Protein AF-A0A1Y2B9N7-F1 (afdb_monomer_lite)

Sequence (259 aa):
MDNGFTTGSACSTSQGSCDAGTDVYVCMTQLAQQCGSSFEPWMGLDVCGGHASPYHNHQDPLCLYDHAASGHSPLVGFALDGYGIYGVKEATYSFPTDLDWCGGHTGVVPAFTLNGVTYPSTSVYHYHIQTNAPFTLGCYGPASSYAVCAAMYSTCGTGYSTLTGTGGCSYSYDTDCPCFGSALTYTKNQMCGVSTTVPAAITYTPWGSSSGGLSGGAIAGIVIGSIIGFVALIGVGLFIRNRMGKTRTVPLKSEGEGK

Radius of gyration: 26.24 Å; chains: 1; bounding box: 48×100×49 Å

pLDDT: mean 75.67, std 20.77, range [24.5, 98.19]

Foldseek 3Di:
DACWDQQCRQFVDSWQTDHAQDQQQLSLQLRCVTHPVRGDPLVGADPQQWHDVVIDHQAQRPVQFDPQDFFWFDFSQADPVGATEGEQDHGGPDGDPDQAQFQKDFDWDPWDDDPNDIDHTDGDIHHYQHRWFSRTTQDPDDHRDLCSSQVVFPQAPPAWDWGQGPPRDIQIDSGRRRTPPDPSTDPVDDPDDDDPDDDPDPPPPPPDPPVPPPPPVVVVVVVVVVVVVVVVVVVVVVVVVVVPVVDDPDPDDDDDDDD

Structure (mmCIF, N/CA/C/O backbone):
data_AF-A0A1Y2B9N7-F1
#
_entry.id   AF-A0A1Y2B9N7-F1
#
loop_
_atom_site.group_PDB
_atom_site.id
_atom_site.type_symbol
_atom_site.label_atom_id
_atom_site.label_alt_id
_atom_site.label_comp_id
_atom_site.label_asym_id
_atom_site.label_entity_id
_atom_site.label_seq_id
_atom_site.pdbx_PDB_ins_code
_atom_site.Cartn_x
_atom_site.Cartn_y
_atom_site.Cartn_z
_atom_site.occupancy
_atom_site.B_iso_or_equiv
_atom_site.auth_seq_id
_atom_site.auth_comp_id
_atom_site.auth_asym_id
_atom_site.auth_atom_id
_atom_site.pdbx_PDB_model_num
ATOM 1 N N . MET A 1 1 ? -6.971 -6.322 4.836 1.00 57.12 1 MET A N 1
ATOM 2 C CA . MET A 1 1 ? -7.714 -5.379 5.695 1.00 57.12 1 MET A CA 1
ATOM 3 C C . MET A 1 1 ? -7.754 -5.931 7.107 1.00 57.12 1 MET A C 1
ATOM 5 O O . MET A 1 1 ? -7.508 -7.121 7.268 1.00 57.12 1 MET A O 1
ATOM 9 N N . ASP A 1 2 ? -7.977 -5.077 8.103 1.00 62.16 2 ASP A N 1
ATOM 10 C CA . ASP A 1 2 ? -7.964 -5.486 9.509 1.00 62.16 2 ASP A CA 1
ATOM 11 C C . ASP A 1 2 ? -9.250 -6.211 9.923 1.00 62.16 2 ASP A C 1
ATOM 13 O O . ASP A 1 2 ? -10.318 -5.961 9.364 1.00 62.16 2 ASP A O 1
ATOM 17 N N . ASN A 1 3 ? -9.154 -7.059 10.951 1.00 72.94 3 ASN A N 1
ATOM 18 C CA . ASN A 1 3 ? -10.298 -7.786 11.525 1.00 72.94 3 ASN A CA 1
ATOM 19 C C . ASN A 1 3 ? -11.203 -6.907 12.415 1.00 72.94 3 ASN A C 1
ATOM 21 O O . ASN A 1 3 ? -12.164 -7.410 12.997 1.00 72.94 3 ASN A O 1
ATOM 25 N N . GLY A 1 4 ? -10.900 -5.611 12.530 1.00 83.38 4 GLY A N 1
ATOM 26 C CA . GLY A 1 4 ? -11.620 -4.677 13.389 1.00 83.38 4 GLY A CA 1
ATOM 27 C C . GLY A 1 4 ? -11.382 -4.914 14.884 1.00 83.38 4 GLY A C 1
ATOM 28 O O . GLY A 1 4 ? -10.620 -5.787 15.299 1.00 83.38 4 GLY A O 1
ATOM 29 N N . PHE A 1 5 ? -12.051 -4.104 15.702 1.00 86.06 5 PHE A N 1
ATOM 30 C CA . PHE A 1 5 ? -12.006 -4.153 17.161 1.00 86.06 5 PHE A CA 1
ATOM 31 C C . PHE A 1 5 ? -13.431 -4.147 17.707 1.00 86.06 5 PHE A C 1
ATOM 33 O O . PHE A 1 5 ? -14.222 -3.244 17.424 1.00 86.06 5 PHE A O 1
ATOM 40 N N . THR A 1 6 ? -13.766 -5.153 18.509 1.00 87.00 6 THR A N 1
ATOM 41 C CA . THR A 1 6 ? -15.045 -5.211 19.223 1.00 87.00 6 THR A CA 1
ATOM 42 C C . THR A 1 6 ? -14.969 -4.407 20.515 1.00 87.00 6 THR A C 1
ATOM 44 O O . THR A 1 6 ? -13.907 -4.293 21.118 1.00 87.00 6 THR A O 1
ATOM 47 N N . THR A 1 7 ? -16.101 -3.909 21.006 1.00 85.75 7 THR A N 1
ATOM 48 C CA . THR A 1 7 ? -16.160 -3.154 22.265 1.00 85.75 7 THR A CA 1
ATOM 49 C C . THR A 1 7 ? -15.428 -3.856 23.414 1.00 85.75 7 THR A C 1
ATOM 51 O O . THR A 1 7 ? -15.676 -5.028 23.692 1.00 85.75 7 THR A O 1
ATOM 54 N N . GLY A 1 8 ? -14.540 -3.127 24.096 1.00 80.19 8 GLY A N 1
ATOM 55 C CA . GLY A 1 8 ? -13.740 -3.640 25.210 1.00 80.19 8 GLY A CA 1
ATOM 56 C C . GLY A 1 8 ? -12.521 -4.475 24.804 1.00 80.19 8 GLY A C 1
ATOM 57 O O . GLY A 1 8 ? -11.803 -4.940 25.684 1.00 80.19 8 GLY A O 1
ATOM 58 N N . SER A 1 9 ? -12.251 -4.672 23.505 1.00 82.62 9 SER A N 1
ATOM 59 C CA . SER A 1 9 ? -11.021 -5.349 23.065 1.00 82.62 9 SER A CA 1
ATOM 60 C C . SER A 1 9 ? -9.815 -4.415 23.046 1.00 82.62 9 SER A C 1
ATOM 62 O O . SER A 1 9 ? -8.697 -4.873 23.251 1.00 82.62 9 SER A O 1
ATOM 64 N N . ALA A 1 10 ? -10.035 -3.122 22.795 1.00 82.69 10 ALA A N 1
ATOM 65 C CA . ALA A 1 10 ? -8.975 -2.117 22.695 1.00 82.69 10 ALA A CA 1
ATOM 66 C C . ALA A 1 10 ? -8.773 -1.290 23.976 1.00 82.69 10 ALA A C 1
ATOM 68 O O . ALA A 1 10 ? -7.881 -0.442 24.041 1.00 82.69 10 ALA A O 1
ATOM 69 N N . CYS A 1 11 ? -9.671 -1.461 24.951 1.00 82.31 11 CYS A N 1
ATOM 70 C CA . CYS A 1 11 ? -9.854 -0.534 26.059 1.00 82.31 11 CYS A CA 1
ATOM 71 C C . CYS A 1 11 ? -10.262 -1.304 27.311 1.00 82.31 11 CYS A C 1
ATOM 73 O O . CYS A 1 11 ? -11.065 -2.231 27.239 1.00 82.31 11 CYS A O 1
ATOM 75 N N . SER A 1 12 ? -9.747 -0.903 28.474 1.00 75.06 12 SER A N 1
ATOM 76 C CA . SER A 1 12 ? -10.141 -1.497 29.763 1.00 75.06 12 SER A CA 1
ATOM 77 C C . SER A 1 12 ? -11.580 -1.150 30.176 1.00 75.06 12 SER A C 1
ATOM 79 O O . SER A 1 12 ? -12.154 -1.785 31.062 1.00 75.06 12 SER A O 1
ATOM 81 N N . THR A 1 13 ? -12.176 -0.150 29.523 1.00 68.00 13 THR A N 1
ATOM 82 C CA . THR A 1 13 ? -13.591 0.210 29.613 1.00 68.00 13 THR A CA 1
ATOM 83 C C . THR A 1 13 ? -14.393 -0.535 28.537 1.00 68.00 13 THR A C 1
ATOM 85 O O . THR A 1 13 ? -13.852 -0.911 27.503 1.00 68.00 13 THR A O 1
ATOM 88 N N . SER A 1 14 ? -15.703 -0.738 28.728 1.00 77.25 14 SER A N 1
ATOM 89 C CA . SER A 1 14 ? -16.609 -1.297 27.700 1.00 77.25 14 SER A CA 1
ATOM 90 C C . SER A 1 14 ? -16.865 -0.317 26.536 1.00 77.25 14 SER A C 1
ATOM 92 O O . SER A 1 14 ? -18.008 -0.065 26.166 1.00 77.25 14 SER A O 1
ATOM 94 N N . GLN A 1 15 ? -15.808 0.279 25.988 1.00 82.25 15 GLN A N 1
ATOM 95 C CA . GLN A 1 15 ? -15.798 1.242 24.886 1.00 82.25 15 GLN A CA 1
ATOM 96 C C . GLN A 1 15 ? -14.770 0.807 23.832 1.00 82.25 15 GLN A C 1
ATOM 98 O O . GLN A 1 15 ? -14.114 -0.222 23.994 1.00 82.25 15 GLN A O 1
ATOM 103 N N . GLY A 1 16 ? -14.646 1.576 22.748 1.00 84.88 16 GLY A N 1
ATOM 104 C CA . GLY A 1 16 ? -13.661 1.323 21.701 1.00 84.88 16 GLY A CA 1
ATOM 105 C C . GLY A 1 16 ? -14.099 0.214 20.762 1.00 84.88 16 GLY A C 1
ATOM 106 O O . GLY A 1 16 ? -13.912 -0.963 21.057 1.00 84.88 16 GLY A O 1
ATOM 107 N N . SER A 1 17 ? -14.665 0.589 19.623 1.00 87.56 17 SER A N 1
ATOM 108 C CA . SER A 1 17 ? -14.912 -0.347 18.530 1.00 87.56 17 SER A CA 1
ATOM 109 C C . SER A 1 17 ? -14.588 0.273 17.183 1.00 87.56 17 SER A C 1
ATOM 111 O O . SER A 1 17 ? -14.597 1.494 17.017 1.00 87.56 17 SER A O 1
ATOM 113 N N . CYS A 1 18 ? -14.309 -0.587 16.217 1.00 87.19 18 CYS A N 1
ATOM 114 C CA . CYS A 1 18 ? -14.009 -0.224 14.846 1.00 87.19 18 CYS A CA 1
ATOM 115 C C . CYS A 1 18 ? -14.310 -1.431 13.957 1.00 87.19 18 CYS A C 1
ATOM 117 O O . CYS A 1 18 ? -13.932 -2.554 14.293 1.00 87.19 18 CYS A O 1
ATOM 119 N N . ASP A 1 19 ? -15.009 -1.201 12.852 1.00 85.88 19 ASP A N 1
ATOM 120 C CA . ASP A 1 19 ? -15.439 -2.285 11.978 1.00 85.88 19 ASP A CA 1
ATOM 121 C C . ASP A 1 19 ? -14.248 -2.898 11.232 1.00 85.88 19 ASP A C 1
ATOM 123 O O . ASP A 1 19 ? -13.283 -2.210 10.874 1.00 85.88 19 ASP A O 1
ATOM 127 N N . ALA A 1 20 ? -14.326 -4.208 10.996 1.00 84.62 20 ALA A N 1
ATOM 128 C CA . ALA A 1 20 ? -13.410 -4.898 10.098 1.00 84.62 20 ALA A CA 1
ATOM 129 C C . ALA A 1 20 ? -13.488 -4.292 8.690 1.00 84.62 20 ALA A C 1
ATOM 131 O O . ALA A 1 20 ? -14.486 -3.672 8.320 1.00 84.62 20 ALA A O 1
ATOM 132 N N . GLY A 1 21 ? -12.427 -4.451 7.903 1.00 79.62 21 GLY A N 1
ATOM 133 C CA . GLY A 1 21 ? -12.431 -3.921 6.539 1.00 79.62 21 GLY A CA 1
ATOM 134 C C . GLY A 1 21 ? -12.144 -2.415 6.448 1.00 79.62 21 GLY A C 1
ATOM 135 O O . GLY A 1 21 ? -12.301 -1.829 5.381 1.00 79.62 21 GLY A O 1
ATOM 136 N N . THR A 1 22 ? -11.728 -1.772 7.543 1.00 81.06 22 THR A N 1
ATOM 137 C CA . THR A 1 22 ? -11.383 -0.342 7.570 1.00 81.06 22 THR A CA 1
ATOM 138 C C . THR A 1 22 ? -9.869 -0.099 7.575 1.00 81.06 22 THR A C 1
ATOM 140 O O . THR A 1 22 ? -9.062 -1.012 7.768 1.00 81.06 22 THR A O 1
ATOM 143 N N . ASP A 1 23 ? -9.468 1.150 7.318 1.00 79.50 23 ASP A N 1
ATOM 144 C CA . ASP A 1 23 ? -8.082 1.606 7.458 1.00 79.50 23 ASP A CA 1
ATOM 145 C C . ASP A 1 23 ? -7.665 1.620 8.934 1.00 79.50 23 ASP A C 1
ATOM 147 O O . ASP A 1 23 ? -8.265 2.312 9.762 1.00 79.50 23 ASP A O 1
ATOM 151 N N . VAL A 1 24 ? -6.590 0.897 9.242 1.00 82.19 24 VAL A N 1
ATOM 152 C CA . VAL A 1 24 ? -6.054 0.735 10.599 1.00 82.19 24 VAL A CA 1
ATOM 153 C C . VAL A 1 24 ? -5.669 2.060 11.229 1.00 82.19 24 VAL A C 1
ATOM 155 O O . VAL A 1 24 ? -5.903 2.261 12.414 1.00 82.19 24 VAL A O 1
ATOM 158 N N . TYR A 1 25 ? -5.125 3.004 10.464 1.00 80.00 25 TYR A N 1
ATOM 159 C CA . TYR A 1 25 ? -4.761 4.303 11.010 1.00 80.00 25 TYR A CA 1
ATOM 160 C C . TYR A 1 25 ? -5.991 5.055 11.514 1.00 80.00 25 TYR A C 1
ATOM 162 O O . TYR A 1 25 ? -6.009 5.520 12.655 1.00 80.00 25 TYR A O 1
ATOM 170 N N . VAL A 1 26 ? -7.054 5.124 10.710 1.00 79.62 26 VAL A N 1
ATOM 171 C CA . VAL A 1 26 ? -8.288 5.802 11.132 1.00 79.62 26 VAL A CA 1
ATOM 172 C C . VAL A 1 26 ? -8.972 5.035 12.256 1.00 79.62 26 VAL A C 1
ATOM 174 O O . VAL A 1 26 ? -9.390 5.651 13.237 1.00 79.62 26 VAL A O 1
ATOM 177 N N . CYS A 1 27 ? -8.982 3.707 12.182 1.00 85.06 27 CYS A N 1
ATOM 178 C CA . CYS A 1 27 ? -9.436 2.822 13.247 1.00 85.06 27 CYS A CA 1
ATOM 179 C C . CYS A 1 27 ? -8.740 3.130 14.586 1.00 85.06 27 CYS A C 1
ATOM 181 O O . CYS A 1 27 ? -9.401 3.387 15.592 1.00 85.06 27 CYS A O 1
ATOM 183 N N . MET A 1 28 ? -7.406 3.216 14.595 1.00 83.75 28 MET A N 1
ATOM 184 C CA . MET A 1 28 ? -6.628 3.533 15.793 1.00 83.75 28 MET A CA 1
ATOM 185 C C . MET A 1 28 ? -6.906 4.949 16.300 1.00 83.75 28 MET A C 1
ATOM 187 O O . MET A 1 28 ?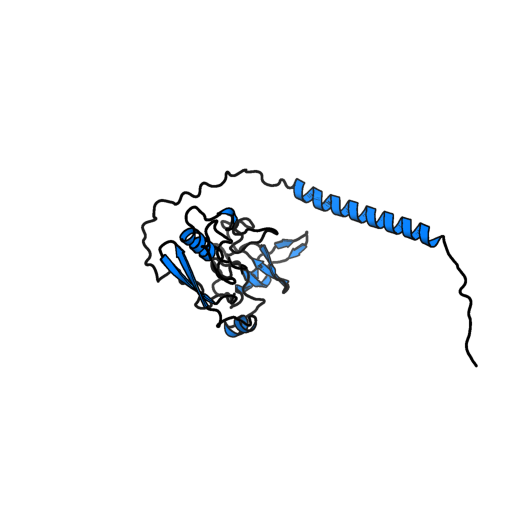 -7.017 5.150 17.508 1.00 83.75 28 MET A O 1
ATOM 191 N N . THR A 1 29 ? -7.078 5.936 15.412 1.00 82.44 29 THR A N 1
ATOM 192 C CA . THR A 1 29 ? -7.442 7.296 15.851 1.00 82.44 29 THR A CA 1
ATOM 193 C C . THR A 1 29 ? -8.823 7.349 16.504 1.00 82.44 29 THR A C 1
ATOM 195 O O . THR A 1 29 ? -8.987 8.044 17.508 1.00 82.44 29 THR A O 1
ATOM 198 N N . GLN A 1 30 ? -9.791 6.577 16.001 1.00 85.44 30 GLN A N 1
ATOM 199 C CA . GLN A 1 30 ? -11.108 6.442 16.620 1.00 85.44 30 GLN A CA 1
ATOM 200 C C . GLN A 1 30 ? -11.006 5.788 18.001 1.00 85.44 30 GLN A C 1
ATOM 202 O O . GLN A 1 30 ? -11.583 6.292 18.964 1.00 85.44 30 GLN A O 1
ATOM 207 N N . LEU A 1 31 ? -10.262 4.686 18.120 1.00 86.44 31 LEU A N 1
ATOM 208 C CA . LEU A 1 31 ? -10.088 3.983 19.393 1.00 86.44 31 LEU A CA 1
ATOM 209 C C . LEU A 1 31 ? -9.389 4.865 20.432 1.00 86.44 31 LEU A C 1
ATOM 211 O O . LEU A 1 31 ? -9.854 4.956 21.568 1.00 86.44 31 LEU A O 1
ATOM 215 N N . ALA A 1 32 ? -8.346 5.596 20.033 1.00 84.88 32 ALA A N 1
ATOM 216 C CA . ALA A 1 32 ? -7.666 6.554 20.899 1.00 84.88 32 ALA A CA 1
ATOM 217 C C . ALA A 1 32 ? -8.621 7.644 21.421 1.00 84.88 32 ALA A C 1
ATOM 219 O O . ALA A 1 32 ? -8.549 8.024 22.590 1.00 84.88 32 ALA A O 1
ATOM 220 N N . GLN A 1 33 ? -9.556 8.121 20.592 1.00 85.69 33 GLN A N 1
ATOM 221 C CA . GLN A 1 33 ? -10.581 9.079 21.022 1.00 85.69 33 GLN A CA 1
ATOM 222 C C . GLN A 1 33 ? -11.615 8.460 21.960 1.00 85.69 33 GLN A C 1
ATOM 224 O O . GLN A 1 33 ? -11.946 9.054 22.984 1.00 85.69 33 GLN A O 1
ATOM 229 N N . GLN A 1 34 ? -12.139 7.285 21.611 1.00 86.94 34 GLN A N 1
ATOM 230 C CA . GLN A 1 34 ? -13.198 6.628 22.378 1.00 86.94 34 GLN A CA 1
ATOM 231 C C . GLN A 1 34 ? -12.715 6.157 23.750 1.00 86.94 34 GLN A C 1
ATOM 233 O O . GLN A 1 34 ? -13.505 6.120 24.690 1.00 86.94 34 GLN A O 1
ATOM 238 N N . CYS A 1 35 ? -11.436 5.808 23.867 1.00 86.12 35 CYS A N 1
ATOM 239 C CA . CYS A 1 35 ? -10.895 5.173 25.064 1.00 86.12 35 CYS A CA 1
ATOM 240 C C . CYS A 1 35 ? -9.989 6.076 25.891 1.00 86.12 35 CYS A C 1
ATOM 242 O O . CYS A 1 35 ? -9.713 5.768 27.056 1.00 86.12 35 CYS A O 1
ATOM 244 N N . GLY A 1 36 ? -9.552 7.204 25.326 1.00 85.50 36 GLY A N 1
ATOM 245 C CA . GLY A 1 36 ? -8.697 8.166 26.007 1.00 85.50 36 GLY A CA 1
ATOM 246 C C . GLY A 1 36 ? -7.455 7.491 26.585 1.00 85.50 36 GLY A C 1
ATOM 247 O O . GLY A 1 36 ? -6.751 6.760 25.896 1.00 85.50 36 GLY A O 1
ATOM 248 N N . SER A 1 37 ? -7.207 7.686 27.881 1.00 85.06 37 SER A N 1
ATOM 249 C CA . SER A 1 37 ? -6.058 7.095 28.582 1.00 85.06 37 SER A CA 1
ATOM 250 C C . SER A 1 37 ? -6.110 5.572 28.734 1.00 85.06 37 SER A C 1
ATOM 252 O O . SER A 1 37 ? -5.141 4.992 29.209 1.00 85.06 37 SER A O 1
ATOM 254 N N . SER A 1 38 ? -7.237 4.937 28.403 1.00 84.81 38 SER A N 1
ATOM 255 C CA . SER A 1 38 ? -7.409 3.480 28.475 1.00 84.81 38 SER A CA 1
ATOM 256 C C . SER A 1 38 ? -7.072 2.781 27.161 1.00 84.81 38 SER A C 1
ATOM 258 O O . SER A 1 38 ? -7.200 1.562 27.088 1.00 84.81 38 SER A O 1
ATOM 260 N N . PHE A 1 39 ? -6.728 3.541 26.117 1.00 84.50 39 PHE A N 1
ATOM 261 C CA . PHE A 1 39 ? -6.283 2.975 24.854 1.00 84.50 39 PHE A CA 1
ATOM 262 C C . PHE A 1 39 ? -4.879 2.396 25.011 1.00 84.50 39 PHE A C 1
ATOM 264 O O . PHE A 1 39 ? -3.974 3.082 25.484 1.00 84.50 39 PHE A O 1
ATOM 271 N N . GLU A 1 40 ? -4.710 1.154 24.579 1.00 78.25 40 GLU A N 1
ATOM 272 C CA . GLU A 1 40 ? -3.453 0.416 24.617 1.00 78.25 40 GLU A CA 1
ATOM 273 C C . GLU A 1 40 ? -2.671 0.620 23.301 1.00 78.25 40 GLU A C 1
ATOM 275 O O . GLU A 1 40 ? -2.981 -0.016 22.292 1.00 78.25 40 GLU A O 1
ATOM 280 N N . PRO A 1 41 ? -1.638 1.487 23.255 1.00 71.75 41 PRO A N 1
ATOM 281 C CA . PRO A 1 41 ? -1.060 1.942 21.985 1.00 71.75 41 PRO A CA 1
ATOM 282 C C . PRO A 1 41 ? -0.309 0.859 21.205 1.00 71.75 41 PRO A C 1
ATOM 284 O O . PRO A 1 41 ? -0.101 0.999 20.004 1.00 71.75 41 PRO A O 1
ATOM 287 N N . TRP A 1 42 ? 0.099 -0.224 21.872 1.00 75.56 42 TRP A N 1
ATOM 288 C CA . TRP A 1 42 ? 0.786 -1.360 21.247 1.00 75.56 42 TRP A CA 1
ATOM 289 C C . TRP A 1 42 ? -0.117 -2.171 20.307 1.00 75.56 42 TRP A C 1
ATOM 291 O O . TRP A 1 42 ? 0.388 -3.003 19.561 1.00 75.56 42 TRP A O 1
ATOM 301 N N . MET A 1 43 ? -1.433 -1.938 20.343 1.00 75.38 43 MET A N 1
ATOM 302 C CA . MET A 1 43 ? -2.401 -2.523 19.410 1.00 75.38 43 MET A CA 1
ATOM 303 C C . MET A 1 43 ? -2.444 -1.794 18.059 1.00 75.38 43 MET A C 1
ATOM 305 O O . MET A 1 43 ? -3.138 -2.244 17.152 1.00 75.38 43 MET A O 1
ATOM 309 N N . GLY A 1 44 ? -1.770 -0.645 17.954 1.00 79.19 44 GLY A N 1
ATOM 310 C CA . GLY A 1 44 ? -1.673 0.131 16.727 1.00 79.19 44 GLY A CA 1
ATOM 311 C C . GLY A 1 44 ? -0.441 -0.204 15.893 1.00 79.19 44 GLY A C 1
ATOM 312 O O . GLY A 1 44 ? 0.374 -1.057 16.239 1.00 79.19 44 GLY A O 1
ATOM 313 N N . LEU A 1 45 ? -0.303 0.524 14.786 1.00 84.31 45 LEU A N 1
ATOM 314 C CA . LEU A 1 45 ? 0.832 0.399 13.877 1.00 84.31 45 LEU A CA 1
ATOM 315 C C . LEU A 1 45 ? 2.115 0.931 14.517 1.00 84.31 45 LEU A C 1
ATOM 317 O O . LEU A 1 45 ? 2.122 1.988 15.154 1.00 84.31 45 LEU A O 1
ATOM 321 N N . ASP A 1 46 ? 3.213 0.216 14.298 1.00 88.88 46 ASP A N 1
ATOM 322 C CA . ASP A 1 46 ? 4.545 0.704 14.615 1.00 88.88 46 ASP A CA 1
ATOM 323 C C . ASP A 1 46 ? 5.051 1.716 13.567 1.00 88.88 46 ASP A C 1
ATOM 325 O O . ASP A 1 46 ? 4.383 2.062 12.589 1.00 88.88 46 ASP A O 1
ATOM 329 N N . VAL A 1 47 ? 6.281 2.194 13.765 1.00 87.62 47 VAL A N 1
ATOM 330 C CA . VAL A 1 47 ? 6.937 3.156 12.861 1.00 87.62 47 VAL A CA 1
ATOM 331 C C . VAL A 1 47 ? 7.220 2.604 11.461 1.00 87.62 47 VAL A C 1
ATOM 333 O O . VAL A 1 47 ? 7.555 3.371 10.563 1.00 87.62 47 VAL A O 1
ATOM 336 N N . CYS A 1 48 ? 7.116 1.291 11.277 1.00 90.38 48 CYS A N 1
ATOM 337 C CA . CYS A 1 48 ? 7.314 0.607 10.011 1.00 90.38 48 CYS A CA 1
ATOM 338 C C . CYS A 1 48 ? 6.001 0.385 9.247 1.00 90.38 48 CYS A C 1
ATOM 340 O O . CYS A 1 48 ? 6.056 -0.129 8.133 1.00 90.38 48 CYS A O 1
ATOM 342 N N . GLY A 1 49 ? 4.853 0.804 9.799 1.00 87.81 49 GLY A N 1
ATOM 343 C CA . GLY A 1 49 ? 3.540 0.678 9.158 1.00 87.81 49 GLY A CA 1
ATOM 344 C C . GLY A 1 49 ? 2.878 -0.689 9.361 1.00 87.81 49 GLY A C 1
ATOM 345 O O . GLY A 1 49 ? 1.918 -1.022 8.653 1.00 87.81 49 GLY A O 1
ATOM 346 N N . GLY A 1 50 ? 3.373 -1.484 10.314 1.00 89.06 50 GLY A N 1
ATOM 347 C CA . GLY A 1 50 ? 2.885 -2.829 10.599 1.00 89.06 50 GLY A CA 1
ATOM 348 C C . GLY A 1 50 ? 2.723 -3.123 12.082 1.00 89.06 50 GLY A C 1
ATOM 349 O O . GLY A 1 50 ? 3.073 -2.319 12.942 1.00 89.06 50 GLY A O 1
ATOM 350 N N . HIS A 1 51 ? 2.131 -4.276 12.385 1.00 87.62 51 HIS A N 1
ATOM 351 C CA . HIS A 1 51 ? 1.940 -4.770 13.751 1.00 87.62 51 HIS A CA 1
ATOM 352 C C . HIS A 1 51 ? 1.608 -6.273 13.775 1.00 87.62 51 HIS A C 1
ATOM 354 O O . HIS A 1 51 ? 1.731 -6.972 12.764 1.00 87.62 51 HIS A O 1
ATOM 360 N N . ALA A 1 52 ? 1.184 -6.746 14.953 1.00 83.38 52 ALA A N 1
ATOM 361 C CA . ALA A 1 52 ? 0.721 -8.100 15.261 1.00 83.38 52 ALA A CA 1
ATOM 362 C C . ALA A 1 52 ? 1.772 -9.228 15.129 1.00 83.38 52 ALA A C 1
ATOM 364 O O . ALA A 1 52 ? 2.948 -9.013 14.838 1.00 83.38 52 ALA A O 1
ATOM 365 N N . SER A 1 53 ? 1.344 -10.459 15.440 1.00 82.31 53 SER A N 1
ATOM 366 C CA . SER A 1 53 ? 2.130 -11.692 15.313 1.00 82.31 53 SER A CA 1
ATOM 367 C C . SER A 1 53 ? 1.286 -12.771 14.610 1.00 82.31 53 SER A C 1
ATOM 369 O O . SER A 1 53 ? 0.245 -13.148 15.152 1.00 82.31 53 SER A O 1
ATOM 371 N N . PRO A 1 54 ? 1.696 -13.280 13.430 1.00 88.56 54 PRO A N 1
ATOM 372 C CA . PRO A 1 54 ? 2.896 -12.888 12.693 1.00 88.56 54 PRO A CA 1
ATOM 373 C C . PRO A 1 54 ? 2.829 -11.428 12.229 1.00 88.56 54 PRO A C 1
ATOM 375 O O . PRO A 1 54 ? 1.756 -10.902 11.933 1.00 88.56 54 PRO A O 1
ATOM 378 N N . TYR A 1 55 ? 3.995 -10.788 12.189 1.00 89.25 55 TYR A N 1
ATOM 379 C CA . TYR A 1 55 ? 4.117 -9.383 11.819 1.00 89.25 55 TYR A CA 1
ATOM 380 C C . TYR A 1 55 ? 3.676 -9.153 10.374 1.00 89.25 55 TYR A C 1
ATOM 382 O O . TYR A 1 55 ? 4.115 -9.871 9.471 1.00 89.25 55 TYR A O 1
ATOM 390 N N . HIS A 1 56 ? 2.831 -8.150 10.158 1.00 90.62 56 HIS A N 1
ATOM 391 C CA . HIS A 1 56 ? 2.388 -7.741 8.831 1.00 90.62 56 HIS A CA 1
ATOM 392 C C . HIS A 1 56 ? 2.123 -6.235 8.764 1.00 90.62 56 HIS A C 1
ATOM 394 O O . HIS A 1 56 ? 1.857 -5.586 9.774 1.00 90.62 56 HIS A O 1
ATOM 400 N N . ASN A 1 57 ? 2.219 -5.681 7.554 1.00 90.00 57 ASN A N 1
ATOM 401 C CA . ASN A 1 57 ? 2.010 -4.259 7.293 1.00 90.00 57 ASN A CA 1
ATOM 402 C C . ASN A 1 57 ? 0.558 -4.001 6.893 1.00 90.00 57 ASN A C 1
ATOM 404 O O . ASN A 1 57 ? -0.024 -4.774 6.131 1.00 90.00 57 ASN A O 1
ATOM 408 N N . HIS A 1 58 ? 0.000 -2.893 7.372 1.00 87.38 58 HIS A N 1
ATOM 409 C CA . HIS A 1 58 ? -1.302 -2.389 6.922 1.00 87.38 58 HIS A CA 1
ATOM 410 C C . HIS A 1 58 ? -1.191 -1.088 6.137 1.00 87.38 58 HIS A C 1
ATOM 412 O O . HIS A 1 58 ? -2.162 -0.674 5.509 1.00 87.38 58 HIS A O 1
ATOM 418 N N . GLN A 1 59 ? -0.025 -0.449 6.188 1.00 87.12 59 GLN A N 1
ATOM 419 C CA . GLN A 1 59 ? 0.299 0.766 5.459 1.00 87.12 59 GLN A CA 1
ATOM 420 C C . GLN A 1 59 ? 1.552 0.557 4.610 1.00 87.12 59 GLN A C 1
ATOM 422 O O . GLN A 1 59 ? 2.058 -0.561 4.487 1.00 87.12 59 GLN A O 1
ATOM 427 N N . ASP A 1 60 ? 2.033 1.648 4.018 1.00 89.25 60 ASP A N 1
ATOM 428 C CA . ASP A 1 60 ? 3.347 1.709 3.392 1.00 89.25 60 ASP A CA 1
ATOM 429 C C . ASP A 1 60 ? 4.406 1.106 4.335 1.00 89.25 60 ASP A C 1
ATOM 431 O O . ASP A 1 60 ? 4.551 1.588 5.466 1.00 89.25 60 ASP A O 1
ATOM 435 N N . PRO A 1 61 ? 5.112 0.035 3.927 1.00 91.31 61 PRO A N 1
ATOM 436 C CA . PRO A 1 61 ? 6.094 -0.622 4.767 1.00 91.31 61 PRO A CA 1
ATOM 437 C C . PRO A 1 61 ? 7.382 0.210 4.820 1.00 91.31 61 PRO A C 1
ATOM 439 O O . PRO A 1 61 ? 8.397 -0.130 4.202 1.00 91.31 61 PRO A O 1
ATOM 442 N N . LEU A 1 62 ? 7.337 1.304 5.584 1.00 90.31 62 LEU A N 1
ATOM 443 C CA . LEU A 1 62 ? 8.349 2.366 5.644 1.00 90.31 62 LEU A CA 1
ATOM 444 C C . LEU A 1 62 ? 9.772 1.844 5.884 1.00 90.31 62 LEU A C 1
ATOM 446 O O . LEU A 1 62 ? 10.746 2.427 5.415 1.00 90.31 62 LEU A O 1
ATOM 450 N N . CYS A 1 63 ? 9.897 0.729 6.605 1.00 92.69 63 CYS A N 1
ATOM 451 C CA . CYS A 1 63 ? 11.179 0.124 6.959 1.00 92.69 63 CYS A CA 1
ATOM 452 C C . CYS A 1 63 ? 11.710 -0.893 5.936 1.00 92.69 63 CYS A C 1
ATOM 454 O O . CYS A 1 63 ? 12.831 -1.374 6.102 1.00 92.69 63 CYS A O 1
ATOM 456 N N . LEU A 1 64 ? 10.937 -1.254 4.906 1.00 92.06 64 LEU A N 1
ATOM 457 C CA . LEU A 1 64 ? 11.359 -2.234 3.898 1.00 92.06 64 LEU A CA 1
ATOM 458 C C . LEU A 1 64 ? 12.127 -1.609 2.730 1.00 92.06 64 LEU A C 1
ATOM 460 O O . LEU A 1 64 ? 12.790 -2.336 1.991 1.00 92.06 64 LEU A O 1
ATOM 464 N N . TYR A 1 65 ? 12.068 -0.287 2.553 1.00 92.94 65 TYR A N 1
ATOM 465 C CA . TYR A 1 65 ? 12.793 0.394 1.484 1.00 92.94 65 TYR A CA 1
ATOM 466 C C . TYR A 1 65 ? 13.066 1.874 1.778 1.00 92.94 65 TYR A C 1
ATOM 468 O O . TYR A 1 65 ? 12.381 2.521 2.568 1.00 92.94 65 TYR A O 1
ATOM 476 N N . ASP A 1 66 ? 14.081 2.432 1.115 1.00 90.75 66 ASP A N 1
ATOM 477 C CA . ASP A 1 66 ? 14.425 3.849 1.234 1.00 90.75 66 ASP A CA 1
ATOM 478 C C . ASP A 1 66 ? 13.463 4.722 0.412 1.00 90.75 66 ASP A C 1
ATOM 480 O O . ASP A 1 66 ? 13.448 4.691 -0.819 1.00 90.75 66 ASP A O 1
ATOM 484 N N . HIS A 1 67 ? 12.678 5.540 1.108 1.00 88.19 67 HIS A N 1
ATOM 485 C CA . HIS A 1 67 ? 11.716 6.460 0.504 1.00 88.19 67 HIS A CA 1
ATOM 486 C C . HIS A 1 67 ? 12.379 7.724 -0.048 1.00 88.19 67 HIS A C 1
ATOM 488 O O . HIS A 1 67 ? 11.785 8.423 -0.872 1.00 88.19 67 HIS A O 1
ATOM 494 N N . ALA A 1 68 ? 13.604 8.034 0.382 1.00 87.44 68 ALA A N 1
ATOM 495 C CA . ALA A 1 68 ? 14.394 9.150 -0.120 1.00 87.44 68 ALA A CA 1
ATOM 496 C C . ALA A 1 68 ? 15.172 8.791 -1.394 1.00 87.44 68 ALA A C 1
ATOM 498 O O . ALA A 1 68 ? 15.624 9.702 -2.092 1.00 87.44 68 ALA A O 1
ATOM 499 N N . ALA A 1 69 ? 15.273 7.500 -1.732 1.00 87.62 69 ALA A N 1
ATOM 500 C CA . ALA A 1 69 ? 15.908 7.050 -2.959 1.00 87.62 69 ALA A CA 1
ATOM 501 C C . ALA A 1 69 ? 15.308 7.757 -4.188 1.00 87.62 69 ALA A C 1
ATOM 503 O O . ALA A 1 69 ? 14.095 8.011 -4.288 1.00 87.62 69 ALA A O 1
ATOM 504 N N . SER A 1 70 ? 16.195 8.114 -5.115 1.00 88.62 70 SER A N 1
ATOM 505 C CA . SER A 1 70 ? 15.826 8.652 -6.417 1.00 88.62 70 SER A CA 1
ATOM 506 C C . SER A 1 70 ? 15.477 7.516 -7.382 1.00 88.62 70 SER A C 1
ATOM 508 O O . SER A 1 70 ? 15.948 6.390 -7.241 1.00 88.62 70 SER A O 1
ATOM 510 N N . GLY A 1 71 ? 14.662 7.827 -8.387 1.00 91.50 71 GLY A N 1
ATOM 511 C CA . GLY A 1 71 ? 14.183 6.859 -9.373 1.00 91.50 71 GLY A CA 1
ATOM 512 C C . GLY A 1 71 ? 12.937 6.081 -8.945 1.00 91.50 71 GLY A C 1
ATOM 513 O O . GLY A 1 71 ? 12.215 6.480 -8.030 1.00 91.50 71 GLY A O 1
ATOM 514 N N . HIS A 1 72 ? 12.693 4.996 -9.678 1.00 95.50 72 HIS A N 1
ATOM 515 C CA . HIS A 1 72 ? 11.634 4.026 -9.413 1.00 95.50 72 HIS A CA 1
ATOM 516 C C . HIS A 1 72 ? 11.906 3.319 -8.081 1.00 95.50 72 HIS A C 1
ATOM 518 O O . HIS A 1 72 ? 13.043 2.930 -7.798 1.00 95.50 72 HIS A O 1
ATOM 524 N N . SER A 1 73 ? 10.873 3.137 -7.261 1.00 95.19 73 SER A N 1
ATOM 525 C CA . SER A 1 73 ? 10.994 2.420 -5.993 1.00 95.19 73 SER A CA 1
ATOM 526 C C . SER A 1 73 ? 11.460 0.976 -6.207 1.00 95.19 73 SER A C 1
ATOM 528 O O . SER A 1 73 ? 11.198 0.401 -7.262 1.00 95.19 73 SER A O 1
ATOM 530 N N . PRO A 1 74 ? 12.148 0.356 -5.234 1.00 94.38 74 PRO A N 1
ATOM 531 C CA . PRO A 1 74 ? 12.593 -1.024 -5.376 1.00 94.38 74 PRO A CA 1
ATOM 532 C C . PRO A 1 74 ? 11.418 -2.004 -5.308 1.00 94.38 74 PRO A C 1
ATOM 534 O O . PRO A 1 74 ? 10.330 -1.669 -4.834 1.00 94.38 74 PRO A O 1
ATOM 537 N N . LEU A 1 75 ? 11.677 -3.235 -5.748 1.00 95.31 75 LEU A N 1
ATOM 538 C CA . LEU A 1 75 ? 10.795 -4.375 -5.525 1.00 95.31 75 LEU A CA 1
ATOM 539 C C . LEU A 1 75 ? 10.722 -4.674 -4.018 1.00 95.31 75 LEU A C 1
ATOM 541 O O . LEU A 1 75 ? 11.746 -4.939 -3.389 1.00 95.31 75 LEU A O 1
ATOM 545 N N . VAL A 1 76 ? 9.515 -4.647 -3.459 1.00 94.62 76 VAL A N 1
ATOM 546 C CA . VAL A 1 76 ? 9.217 -4.933 -2.046 1.00 94.62 76 VAL A CA 1
ATOM 547 C C . VAL A 1 76 ? 8.803 -6.395 -1.862 1.00 94.62 76 VAL A C 1
ATOM 549 O O . VAL A 1 76 ? 9.158 -7.024 -0.867 1.00 94.62 76 VAL A O 1
ATOM 552 N N . GLY A 1 77 ? 8.078 -6.960 -2.828 1.00 94.19 77 GLY A N 1
ATOM 553 C CA . GLY A 1 77 ? 7.601 -8.339 -2.772 1.00 94.19 77 GLY A CA 1
ATOM 554 C C . GLY A 1 77 ? 6.884 -8.771 -4.045 1.00 94.19 77 GLY A C 1
ATOM 555 O O . GLY A 1 77 ? 6.938 -8.082 -5.059 1.00 94.19 77 GLY A O 1
ATOM 556 N N . PHE A 1 78 ? 6.203 -9.913 -3.984 1.00 95.81 78 PHE A N 1
ATOM 557 C CA . PHE A 1 78 ? 5.378 -10.433 -5.076 1.00 95.81 78 PHE A CA 1
ATOM 558 C C . PHE A 1 78 ? 3.960 -10.694 -4.581 1.00 95.81 78 PHE A C 1
ATOM 560 O O . PHE A 1 78 ? 3.766 -11.223 -3.483 1.00 95.81 78 PHE A O 1
ATOM 567 N N . ALA A 1 79 ? 2.980 -10.350 -5.407 1.00 96.94 79 ALA A N 1
ATOM 568 C CA . ALA A 1 79 ? 1.604 -10.782 -5.234 1.00 96.94 79 ALA A CA 1
ATOM 569 C C . ALA A 1 79 ? 1.458 -12.274 -5.606 1.00 96.94 79 ALA A C 1
ATOM 571 O O . ALA A 1 79 ? 2.321 -12.858 -6.266 1.00 96.94 79 ALA A O 1
ATOM 572 N N . LEU A 1 80 ? 0.370 -12.921 -5.167 1.00 96.50 80 LEU A N 1
ATOM 573 C CA . LEU A 1 80 ? 0.156 -14.359 -5.417 1.00 96.50 80 LEU A CA 1
ATOM 574 C C . LEU A 1 80 ? -0.153 -14.688 -6.884 1.00 96.50 80 LEU A C 1
ATOM 576 O O . LEU A 1 80 ? -0.041 -15.844 -7.283 1.00 96.50 80 LEU A O 1
ATOM 580 N N . ASP A 1 81 ? -0.513 -13.689 -7.685 1.00 96.94 81 ASP A N 1
ATOM 581 C CA . ASP A 1 81 ? -0.621 -13.793 -9.143 1.00 96.94 81 ASP A CA 1
ATOM 582 C C . ASP A 1 81 ? 0.747 -13.771 -9.856 1.00 96.94 81 ASP A C 1
ATOM 584 O O . ASP A 1 81 ? 0.824 -14.000 -11.062 1.00 96.94 81 ASP A O 1
ATOM 588 N N . GLY A 1 82 ? 1.835 -13.549 -9.110 1.00 96.06 82 GLY A N 1
ATOM 589 C CA . GLY A 1 82 ? 3.210 -13.565 -9.597 1.00 96.06 82 GLY A CA 1
ATOM 590 C C . GLY A 1 82 ? 3.754 -12.203 -10.029 1.00 96.06 82 GLY A C 1
ATOM 591 O O . GLY A 1 82 ? 4.934 -12.126 -10.377 1.00 96.06 82 GLY A O 1
ATOM 592 N N . TYR A 1 83 ? 2.957 -11.132 -9.990 1.00 97.56 83 TYR A N 1
ATOM 593 C CA . TYR A 1 83 ? 3.443 -9.793 -10.326 1.00 97.56 83 TYR A CA 1
ATOM 594 C C . TYR A 1 83 ? 4.184 -9.139 -9.155 1.00 97.56 83 TYR A C 1
ATOM 596 O O . TYR A 1 83 ? 3.900 -9.381 -7.979 1.00 97.56 83 TYR A O 1
ATOM 604 N N . GLY A 1 84 ? 5.176 -8.310 -9.485 1.00 97.00 84 GLY A N 1
ATOM 605 C CA . GLY A 1 84 ? 5.967 -7.583 -8.495 1.00 97.00 84 GLY A CA 1
ATOM 606 C C . GLY A 1 84 ? 5.164 -6.471 -7.823 1.00 97.00 84 GLY A C 1
ATOM 607 O O . GLY A 1 84 ? 4.336 -5.824 -8.461 1.00 97.00 84 GLY A O 1
ATOM 608 N N . ILE A 1 85 ? 5.443 -6.237 -6.543 1.00 97.62 85 ILE A N 1
ATOM 609 C CA . ILE A 1 85 ? 4.965 -5.096 -5.762 1.00 97.62 85 ILE A CA 1
ATOM 610 C C . ILE A 1 85 ? 6.172 -4.202 -5.503 1.00 97.62 85 ILE A C 1
ATOM 612 O O . ILE A 1 85 ? 7.117 -4.615 -4.828 1.00 97.62 85 ILE A O 1
ATOM 616 N N . TYR A 1 86 ? 6.153 -2.996 -6.049 1.00 96.75 86 TYR A N 1
ATOM 617 C CA . TYR A 1 86 ? 7.200 -1.992 -5.904 1.00 96.75 86 TYR A CA 1
ATOM 618 C C . TYR A 1 86 ? 6.771 -0.930 -4.895 1.00 96.75 86 TYR A C 1
ATOM 620 O O . TYR A 1 86 ? 5.587 -0.783 -4.623 1.00 96.75 86 TYR A O 1
ATOM 628 N N . GLY A 1 87 ? 7.715 -0.192 -4.311 1.00 95.94 87 GLY A N 1
ATOM 629 C CA . GLY A 1 87 ? 7.374 0.928 -3.421 1.00 95.94 87 GLY A CA 1
ATOM 630 C C . GLY A 1 87 ? 6.624 2.069 -4.135 1.00 95.94 87 GLY A C 1
ATOM 631 O O . GLY A 1 87 ? 6.290 1.986 -5.315 1.00 95.94 87 GLY A O 1
ATOM 632 N N . VAL A 1 88 ? 6.385 3.170 -3.427 1.00 94.56 88 VAL A N 1
ATOM 633 C CA . VAL A 1 88 ? 5.442 4.220 -3.862 1.00 94.56 88 VAL A CA 1
ATOM 634 C C . VAL A 1 88 ? 5.788 5.017 -5.133 1.00 94.56 88 VAL A C 1
ATOM 636 O O . VAL A 1 88 ? 4.925 5.726 -5.651 1.00 94.56 88 VAL A O 1
ATOM 639 N N . LYS A 1 89 ? 7.025 4.972 -5.641 1.00 94.75 89 LYS A N 1
ATOM 640 C CA . LYS A 1 89 ? 7.471 5.803 -6.776 1.00 94.75 89 LYS A CA 1
ATOM 641 C C . LYS A 1 89 ? 7.619 4.998 -8.063 1.00 94.75 89 LYS A C 1
ATOM 643 O O . LYS A 1 89 ? 8.281 3.964 -8.067 1.00 94.75 89 LYS A O 1
ATOM 648 N N . GLU A 1 90 ? 7.115 5.561 -9.157 1.00 93.38 90 GLU A N 1
ATOM 649 C CA . GLU A 1 90 ? 7.303 5.073 -10.536 1.00 93.38 90 GLU A CA 1
ATOM 650 C C . GLU A 1 90 ? 8.590 5.630 -11.159 1.00 93.38 90 GLU A C 1
ATOM 652 O O . GLU A 1 90 ? 9.306 4.975 -11.908 1.00 93.38 90 GLU A O 1
ATOM 657 N N . ALA A 1 91 ? 8.938 6.869 -10.825 1.00 87.19 91 ALA A N 1
ATOM 658 C CA . ALA A 1 91 ? 10.172 7.484 -11.288 1.00 87.19 91 ALA A CA 1
ATOM 659 C C . ALA A 1 91 ? 10.684 8.484 -10.254 1.00 87.19 91 ALA A C 1
ATOM 661 O O . ALA A 1 91 ? 10.160 8.602 -9.144 1.00 87.19 91 ALA A O 1
ATOM 662 N N . THR A 1 92 ? 11.747 9.205 -10.612 1.00 83.62 92 THR A N 1
ATOM 663 C CA . THR A 1 92 ? 12.414 10.164 -9.731 1.00 83.62 92 THR A CA 1
ATOM 664 C C . THR A 1 92 ? 11.429 11.161 -9.127 1.00 83.62 92 THR A C 1
ATOM 666 O O . THR A 1 92 ? 11.019 12.122 -9.769 1.00 83.62 92 THR A O 1
ATOM 669 N N . TYR A 1 93 ? 11.096 10.919 -7.856 1.00 79.44 93 TYR A N 1
ATOM 670 C CA . TYR A 1 93 ? 10.158 11.699 -7.046 1.00 79.44 93 TYR A CA 1
ATOM 671 C C . TYR A 1 93 ? 8.719 11.778 -7.584 1.00 79.44 93 TYR A C 1
ATOM 673 O O . TYR A 1 93 ? 7.975 12.662 -7.163 1.00 79.44 93 TYR A O 1
ATOM 681 N N . SER A 1 94 ? 8.298 10.860 -8.457 1.00 90.00 94 SER A N 1
ATOM 682 C CA . SER A 1 94 ? 6.928 10.822 -8.979 1.00 90.00 94 SER A CA 1
ATOM 683 C C . SER A 1 94 ? 6.203 9.541 -8.580 1.00 90.00 94 SER A C 1
ATOM 685 O O . SER A 1 94 ? 6.693 8.435 -8.815 1.00 90.00 94 SER A O 1
ATOM 687 N N . PHE A 1 95 ? 5.008 9.708 -8.019 1.00 92.31 95 PHE A N 1
ATOM 688 C CA . PHE A 1 95 ? 4.039 8.626 -7.863 1.00 92.31 95 PHE A CA 1
ATOM 689 C C . PHE A 1 95 ? 3.473 8.230 -9.239 1.00 92.31 95 PHE A C 1
ATOM 691 O O . PHE A 1 95 ? 3.387 9.098 -10.117 1.00 92.31 95 PHE A O 1
ATOM 698 N N . PRO A 1 96 ? 3.073 6.963 -9.440 1.00 92.94 96 PRO A N 1
ATOM 699 C CA . PRO A 1 96 ? 2.315 6.565 -10.624 1.00 92.94 96 PRO A CA 1
ATOM 700 C C . PRO A 1 96 ? 0.985 7.333 -10.690 1.00 92.94 96 PRO A C 1
ATOM 702 O O . PRO A 1 96 ? 0.388 7.668 -9.664 1.00 92.94 96 PRO A O 1
ATOM 705 N N . THR A 1 97 ? 0.519 7.634 -11.903 1.00 92.50 97 THR A N 1
ATOM 706 C CA . THR A 1 97 ? -0.714 8.428 -12.134 1.00 92.50 97 THR A CA 1
ATOM 707 C C . THR A 1 97 ? -1.786 7.669 -12.911 1.00 92.50 97 THR A C 1
ATOM 709 O O . THR A 1 97 ? -2.881 8.179 -13.129 1.00 92.50 97 THR A O 1
ATOM 712 N N . ASP A 1 98 ? -1.469 6.444 -13.303 1.00 93.69 98 ASP A N 1
ATOM 713 C CA . ASP A 1 98 ? -2.219 5.576 -14.201 1.00 93.69 98 ASP A CA 1
ATOM 714 C C . ASP A 1 98 ? -2.449 4.188 -13.582 1.00 93.69 98 ASP A C 1
ATOM 716 O O . ASP A 1 98 ? -2.651 3.212 -14.302 1.00 93.69 98 ASP A O 1
ATOM 720 N N . LEU A 1 99 ? -2.429 4.103 -12.245 1.00 94.56 99 LEU A N 1
ATOM 721 C CA . LEU A 1 99 ? -2.788 2.881 -11.534 1.00 94.56 99 LEU A CA 1
ATOM 722 C C . LEU A 1 99 ? -4.239 2.493 -11.832 1.00 94.56 99 LEU A C 1
ATOM 724 O O . LEU A 1 99 ? -5.153 3.321 -11.816 1.00 94.56 99 LEU A O 1
ATOM 728 N N . ASP A 1 100 ? -4.432 1.207 -12.072 1.00 95.69 100 ASP A N 1
ATOM 729 C CA . ASP A 1 100 ? -5.721 0.575 -12.252 1.00 95.69 100 ASP A CA 1
ATOM 730 C C . ASP A 1 100 ? -6.433 0.343 -10.910 1.00 95.69 100 ASP A C 1
ATOM 732 O O . ASP A 1 100 ? -5.941 0.693 -9.835 1.00 95.69 100 ASP A O 1
ATOM 736 N N . TRP A 1 101 ? -7.611 -0.278 -10.952 1.00 93.81 101 TRP A N 1
ATOM 737 C CA . TRP A 1 101 ? -8.445 -0.462 -9.762 1.00 93.81 101 TRP A CA 1
ATOM 738 C C . TRP A 1 101 ? -7.900 -1.490 -8.754 1.00 93.81 101 TRP A C 1
ATOM 740 O O . TRP A 1 101 ? -8.446 -1.602 -7.656 1.00 93.81 101 TRP A O 1
ATOM 750 N N . CYS A 1 102 ? -6.816 -2.200 -9.082 1.00 95.25 102 CYS A N 1
ATOM 751 C CA . CYS A 1 102 ? -6.063 -3.050 -8.160 1.00 95.25 102 CYS A CA 1
ATOM 752 C C . CYS A 1 102 ? -4.817 -2.362 -7.579 1.00 95.25 102 CYS A C 1
ATOM 754 O O . CYS A 1 102 ? -4.178 -2.932 -6.690 1.00 95.25 102 CYS A O 1
ATOM 756 N N . GLY A 1 103 ? -4.482 -1.153 -8.046 1.00 94.81 103 GLY A N 1
ATOM 757 C CA . GLY A 1 103 ? -3.283 -0.420 -7.642 1.00 94.81 103 GLY A CA 1
ATOM 758 C C . GLY A 1 103 ? -2.030 -0.805 -8.436 1.00 94.81 103 GLY A C 1
ATOM 759 O O . GLY A 1 103 ? -0.916 -0.634 -7.936 1.00 94.81 103 GLY A O 1
ATOM 760 N N . GLY A 1 104 ? -2.197 -1.355 -9.644 1.00 96.31 104 GLY A N 1
ATOM 761 C CA . GLY A 1 104 ? -1.098 -1.701 -10.544 1.00 96.31 104 GLY A CA 1
ATOM 762 C C . GLY A 1 104 ? -1.237 -1.079 -11.927 1.00 96.31 104 GLY A C 1
ATOM 763 O O . GLY A 1 104 ? -2.249 -0.476 -12.259 1.00 96.31 104 GLY A O 1
ATOM 764 N N . HIS A 1 105 ? -0.201 -1.198 -12.746 1.00 97.38 105 HIS A N 1
ATOM 765 C CA . HIS A 1 105 ? -0.198 -0.732 -14.133 1.00 97.38 105 HIS A CA 1
ATOM 766 C C . HIS A 1 105 ? 0.864 -1.481 -14.949 1.00 97.38 105 HIS A C 1
ATOM 768 O O . HIS A 1 105 ? 1.655 -2.246 -14.402 1.00 97.38 105 HIS A O 1
ATOM 774 N N . THR A 1 106 ? 0.889 -1.282 -16.270 1.00 98.00 106 THR A N 1
ATOM 775 C CA . THR A 1 106 ? 1.982 -1.784 -17.120 1.00 98.00 106 THR A CA 1
ATOM 776 C C . THR A 1 106 ? 2.973 -0.662 -17.385 1.00 98.00 106 THR A C 1
ATOM 778 O O . THR A 1 106 ? 2.688 0.244 -18.163 1.00 98.00 106 THR A O 1
ATOM 781 N N . GLY A 1 107 ? 4.149 -0.762 -16.774 1.00 96.56 107 GLY A N 1
ATOM 782 C CA . GLY A 1 107 ? 5.215 0.237 -16.843 1.00 96.56 107 GLY A CA 1
ATOM 783 C C . GLY A 1 107 ? 6.587 -0.421 -16.941 1.00 96.56 107 GLY A C 1
ATOM 784 O O . GLY A 1 107 ? 6.689 -1.649 -16.988 1.00 96.56 107 GLY A O 1
ATOM 785 N N . VAL A 1 108 ? 7.645 0.386 -17.039 1.00 96.62 108 VAL A N 1
ATOM 786 C CA . VAL A 1 108 ? 9.026 -0.115 -17.087 1.00 96.62 108 VAL A CA 1
ATOM 787 C C . VAL A 1 108 ? 9.565 -0.230 -15.672 1.00 96.62 108 VAL A C 1
ATOM 789 O O . VAL A 1 108 ? 9.827 0.777 -15.027 1.00 96.62 108 VAL A O 1
ATOM 792 N N . VAL A 1 109 ? 9.845 -1.455 -15.236 1.00 96.00 109 VAL A N 1
ATOM 793 C CA . VAL A 1 109 ? 10.493 -1.690 -13.943 1.00 96.00 109 VAL A CA 1
ATOM 794 C C . VAL A 1 109 ? 12.020 -1.685 -14.086 1.00 96.00 109 VAL A C 1
ATOM 796 O O . VAL A 1 109 ? 12.552 -2.089 -15.134 1.00 96.00 109 VAL A O 1
ATOM 799 N N . PRO A 1 110 ? 12.773 -1.244 -13.061 1.00 94.00 110 PRO A N 1
ATOM 800 C CA . PRO A 1 110 ? 14.229 -1.291 -13.083 1.00 94.00 110 PRO A CA 1
ATOM 801 C C . PRO A 1 110 ? 14.743 -2.735 -13.054 1.00 94.00 110 PRO A C 1
ATOM 803 O O . PRO A 1 110 ? 14.080 -3.650 -12.565 1.00 94.00 110 PRO A O 1
ATOM 806 N N . ALA A 1 111 ? 15.966 -2.935 -13.552 1.00 93.50 111 ALA A N 1
ATOM 807 C CA . ALA A 1 111 ? 16.661 -4.205 -13.381 1.00 93.50 111 ALA A CA 1
ATOM 808 C C . ALA A 1 111 ? 16.891 -4.484 -11.888 1.00 93.50 111 ALA A C 1
ATOM 810 O O . ALA A 1 111 ? 17.250 -3.580 -11.132 1.00 93.50 111 ALA A O 1
ATOM 811 N N . PHE A 1 112 ? 16.731 -5.736 -11.469 1.00 90.25 112 PHE A N 1
ATOM 812 C CA . PHE A 1 112 ? 16.956 -6.148 -10.085 1.00 90.25 112 PHE A CA 1
ATOM 813 C C . PHE A 1 112 ? 17.590 -7.537 -10.023 1.00 90.25 112 PHE A C 1
ATOM 815 O O . PHE A 1 112 ? 17.464 -8.339 -10.948 1.00 90.25 112 PHE A O 1
ATOM 822 N N . THR A 1 113 ? 18.273 -7.834 -8.918 1.00 91.62 113 THR A N 1
ATOM 823 C CA . THR A 1 113 ? 18.860 -9.153 -8.666 1.00 91.62 113 THR A CA 1
ATOM 824 C C . THR A 1 113 ? 18.194 -9.785 -7.457 1.00 91.62 113 THR A C 1
ATOM 826 O O . THR A 1 113 ? 18.213 -9.218 -6.368 1.00 91.62 113 THR A O 1
ATOM 829 N N . LEU A 1 114 ? 17.648 -10.984 -7.638 1.00 88.94 114 LEU A N 1
ATOM 830 C CA . LEU A 1 114 ? 17.053 -11.780 -6.572 1.00 88.94 114 LEU A CA 1
ATOM 831 C C . LEU A 1 114 ? 17.724 -13.153 -6.547 1.00 88.94 114 LEU A C 1
ATOM 833 O O . LEU A 1 114 ? 17.765 -13.843 -7.563 1.00 88.94 114 LEU A O 1
ATOM 837 N N . ASN A 1 115 ? 18.270 -13.548 -5.394 1.00 92.62 115 ASN A N 1
ATOM 838 C CA . ASN A 1 115 ? 18.952 -14.836 -5.206 1.00 92.62 115 ASN A CA 1
ATOM 839 C C . ASN A 1 115 ? 20.045 -15.125 -6.258 1.00 92.62 115 ASN A C 1
ATOM 841 O O . ASN A 1 115 ? 20.193 -16.250 -6.728 1.00 92.62 115 ASN A O 1
ATOM 845 N N . GLY A 1 116 ? 20.802 -14.094 -6.650 1.00 94.31 116 GLY A N 1
ATOM 846 C CA . GLY A 1 116 ? 21.875 -14.200 -7.647 1.00 94.31 116 GLY A CA 1
ATOM 847 C C . GLY A 1 116 ? 21.405 -14.242 -9.105 1.00 94.31 116 GLY A C 1
ATOM 848 O O . GLY A 1 116 ? 22.243 -14.272 -10.002 1.00 94.31 116 GLY A O 1
ATOM 849 N N . VAL A 1 117 ? 20.094 -14.204 -9.360 1.00 94.25 117 VAL A N 1
ATOM 850 C CA . VAL A 1 117 ? 19.519 -14.092 -10.706 1.00 94.25 117 VAL A CA 1
ATOM 851 C C . VAL A 1 117 ? 19.202 -12.631 -10.992 1.00 94.25 117 VAL A C 1
ATOM 853 O O . VAL A 1 117 ? 18.459 -12.002 -10.240 1.00 94.25 117 VAL A O 1
ATOM 856 N N . THR A 1 118 ? 19.759 -12.094 -12.076 1.00 94.69 118 THR A N 1
ATOM 857 C CA . THR A 1 118 ? 19.492 -10.723 -12.525 1.00 94.69 118 THR A CA 1
ATOM 858 C C . THR A 1 118 ? 18.382 -10.708 -13.562 1.00 94.69 118 THR A C 1
ATOM 860 O O . THR A 1 118 ? 18.489 -11.342 -14.611 1.00 94.69 118 THR A O 1
ATOM 863 N N . TYR A 1 119 ? 17.347 -9.932 -13.272 1.00 92.94 119 TYR A N 1
ATOM 864 C CA . TYR A 1 119 ? 16.240 -9.640 -14.164 1.00 92.94 119 TYR A CA 1
ATOM 865 C C . TYR A 1 119 ? 16.511 -8.291 -14.836 1.00 92.94 119 TYR A C 1
ATOM 867 O O . TYR A 1 119 ? 16.823 -7.320 -14.137 1.00 92.94 119 TYR A O 1
ATOM 875 N N . PRO A 1 120 ? 16.461 -8.209 -16.177 1.00 96.00 120 PRO A N 1
ATOM 876 C CA . PRO A 1 120 ? 16.682 -6.953 -16.877 1.00 96.00 120 PRO A CA 1
ATOM 877 C C . PRO A 1 120 ? 15.515 -5.993 -16.641 1.00 96.00 120 PRO A C 1
ATOM 879 O O . PRO A 1 120 ? 14.409 -6.408 -16.294 1.00 96.00 120 PRO A O 1
ATOM 882 N N . SER A 1 121 ? 15.756 -4.707 -16.891 1.00 96.12 121 SER A N 1
ATOM 883 C CA . SER A 1 121 ? 14.664 -3.741 -16.977 1.00 96.12 121 SER A CA 1
ATOM 884 C C . SER A 1 121 ? 13.720 -4.147 -18.109 1.00 96.12 121 SER A C 1
ATOM 886 O O . SER A 1 121 ? 14.170 -4.495 -19.204 1.00 96.12 121 SER A O 1
ATOM 888 N N . THR A 1 122 ? 12.421 -4.153 -17.827 1.00 96.62 122 THR A N 1
ATOM 889 C CA . THR A 1 122 ? 11.400 -4.635 -18.758 1.00 96.62 122 THR A CA 1
ATOM 890 C C . THR A 1 122 ? 10.091 -3.899 -18.536 1.00 96.62 122 THR A C 1
ATOM 892 O O . THR A 1 122 ? 9.805 -3.461 -17.423 1.00 96.62 122 THR A O 1
ATOM 895 N N . SER A 1 123 ? 9.282 -3.788 -19.590 1.00 97.38 123 SER A N 1
ATOM 896 C CA . SER A 1 123 ? 7.895 -3.361 -19.440 1.00 97.38 123 SER A CA 1
ATOM 897 C C . SER A 1 123 ? 7.047 -4.556 -19.016 1.00 97.38 123 SER A C 1
ATOM 899 O O . SER A 1 123 ? 7.051 -5.587 -19.692 1.00 97.38 123 SER A O 1
ATOM 901 N N . VAL A 1 124 ? 6.382 -4.448 -17.869 1.00 97.44 124 VAL A N 1
ATOM 902 C CA . VAL A 1 124 ? 5.564 -5.515 -17.289 1.00 97.44 124 VAL A CA 1
ATOM 903 C C . VAL A 1 124 ? 4.476 -4.915 -16.407 1.00 97.44 124 VAL A C 1
ATOM 905 O O . VAL A 1 124 ? 4.633 -3.822 -15.858 1.00 97.44 124 VAL A O 1
ATOM 908 N N . TYR A 1 125 ? 3.365 -5.635 -16.270 1.00 98.19 125 TYR A N 1
ATOM 909 C CA . TYR A 1 125 ? 2.370 -5.297 -15.266 1.00 98.19 125 TYR A CA 1
ATOM 910 C C . TYR A 1 125 ? 2.948 -5.499 -13.857 1.00 98.19 125 TYR A C 1
ATOM 912 O O . TYR A 1 125 ? 3.582 -6.520 -13.584 1.00 98.19 125 TYR A O 1
ATOM 920 N N . HIS A 1 126 ? 2.776 -4.516 -12.983 1.00 98.06 126 HIS A N 1
ATOM 921 C CA . HIS A 1 126 ? 3.248 -4.556 -11.604 1.00 98.06 126 HIS A CA 1
ATOM 922 C C . HIS A 1 126 ? 2.414 -3.627 -10.717 1.00 98.06 126 HIS A C 1
ATOM 924 O O . HIS A 1 126 ? 1.705 -2.747 -11.203 1.00 98.06 126 HIS A O 1
ATOM 930 N N . TYR A 1 127 ? 2.491 -3.851 -9.410 1.00 98.19 127 TYR A N 1
ATOM 931 C CA . TYR A 1 127 ? 1.801 -3.064 -8.396 1.00 98.19 127 TYR A CA 1
ATOM 932 C C . TYR A 1 127 ? 2.740 -2.048 -7.761 1.00 98.19 127 TYR A C 1
ATOM 934 O O . TYR A 1 127 ? 3.941 -2.299 -7.643 1.00 98.19 127 TYR A O 1
ATOM 942 N N . HIS A 1 128 ? 2.172 -0.956 -7.262 1.00 97.12 128 HIS A N 1
ATOM 943 C CA . HIS A 1 128 ? 2.870 -0.022 -6.384 1.00 97.12 128 HIS A CA 1
ATOM 944 C C . HIS A 1 128 ? 2.254 -0.038 -4.999 1.00 97.12 128 HIS A C 1
ATOM 946 O O . HIS A 1 128 ? 1.039 -0.029 -4.891 1.00 97.12 128 HIS A O 1
ATOM 952 N N . ILE A 1 129 ? 3.063 0.049 -3.948 1.00 95.50 129 ILE A N 1
ATOM 953 C CA . ILE A 1 129 ? 2.602 0.543 -2.651 1.00 95.50 129 ILE A CA 1
ATOM 954 C C . ILE A 1 129 ? 1.965 1.926 -2.863 1.00 95.50 129 ILE A C 1
ATOM 956 O O . ILE A 1 129 ? 2.437 2.729 -3.668 1.00 95.50 129 ILE A O 1
ATOM 960 N N . GLN A 1 130 ? 0.883 2.219 -2.152 1.00 89.44 130 GLN A N 1
ATOM 961 C CA . GLN A 1 130 ? 0.145 3.472 -2.241 1.00 89.44 130 GLN A CA 1
ATOM 962 C C . GLN A 1 130 ? 0.184 4.216 -0.905 1.00 89.44 130 GLN A C 1
ATOM 964 O O . GLN A 1 130 ? 0.251 3.627 0.170 1.00 89.44 130 GLN A O 1
ATOM 969 N N . THR A 1 131 ? 0.093 5.542 -0.962 1.00 83.81 131 THR A N 1
ATOM 970 C CA . THR A 1 131 ? 0.054 6.403 0.235 1.00 83.81 131 THR A CA 1
ATOM 971 C C . THR A 1 131 ? -1.338 6.517 0.855 1.00 83.81 131 THR A C 1
ATOM 973 O O . THR A 1 131 ? -1.491 7.102 1.924 1.00 83.81 131 THR A O 1
ATOM 976 N N . ASN A 1 132 ? -2.341 5.945 0.192 1.00 78.56 132 ASN A N 1
ATOM 977 C CA . ASN A 1 132 ? -3.721 5.852 0.644 1.00 78.56 132 ASN A CA 1
ATOM 978 C C . ASN A 1 132 ? -4.172 4.390 0.551 1.00 78.56 132 ASN A C 1
ATOM 980 O O . ASN A 1 132 ? -3.584 3.609 -0.200 1.00 78.56 132 ASN A O 1
ATOM 984 N N . ALA A 1 133 ? -5.247 4.040 1.259 1.00 77.62 133 ALA A N 1
ATOM 985 C CA . ALA A 1 133 ? -5.869 2.724 1.149 1.00 77.62 133 ALA A CA 1
ATOM 986 C C . ALA A 1 133 ? -6.112 2.338 -0.333 1.00 77.62 133 ALA A C 1
ATOM 988 O O . ALA A 1 133 ? -6.524 3.196 -1.121 1.00 77.62 133 ALA A O 1
ATOM 989 N N . PRO A 1 134 ? -5.847 1.077 -0.728 1.00 85.62 134 PRO A N 1
ATOM 990 C CA . PRO A 1 134 ? -5.555 -0.088 0.118 1.00 85.62 134 PRO A CA 1
ATOM 991 C C . PRO A 1 134 ? -4.078 -0.247 0.552 1.00 85.62 134 PRO A C 1
ATOM 993 O O . PRO A 1 134 ? -3.730 -1.284 1.115 1.00 85.62 134 PRO A O 1
ATOM 996 N N . PHE A 1 135 ? -3.224 0.756 0.324 1.00 88.19 135 PHE A N 1
ATOM 997 C CA . PHE A 1 135 ? -1.791 0.839 0.659 1.00 88.19 135 PHE A CA 1
ATOM 998 C C . PHE A 1 135 ? -0.856 -0.168 -0.012 1.00 88.19 135 PHE A C 1
ATOM 1000 O O . PHE A 1 135 ? 0.247 0.205 -0.381 1.00 88.19 135 PHE A O 1
ATOM 1007 N N . THR A 1 136 ? -1.221 -1.440 -0.135 1.00 89.81 136 THR A N 1
ATOM 1008 C CA . THR A 1 136 ? -0.344 -2.462 -0.729 1.00 89.81 136 THR A CA 1
ATOM 1009 C C . THR A 1 136 ? -0.955 -3.055 -1.984 1.00 89.81 136 THR A C 1
ATOM 1011 O O . THR A 1 136 ? -0.392 -2.931 -3.068 1.00 89.81 136 THR A O 1
ATOM 1014 N N . LEU A 1 137 ? -2.103 -3.717 -1.847 1.00 90.06 137 LEU A N 1
ATOM 1015 C CA . LEU A 1 137 ? -2.722 -4.445 -2.941 1.00 90.06 137 LEU A CA 1
ATOM 1016 C C . LEU A 1 137 ? -4.236 -4.384 -2.808 1.00 90.06 137 LEU A C 1
ATOM 1018 O O . LEU A 1 137 ? -4.778 -4.731 -1.757 1.00 90.06 137 LEU A O 1
ATOM 1022 N N . GLY A 1 138 ? -4.896 -3.957 -3.883 1.00 90.25 138 GLY A N 1
ATOM 1023 C CA . GLY A 1 138 ? -6.345 -3.955 -3.946 1.00 90.25 138 GLY A CA 1
ATOM 1024 C C . GLY A 1 138 ? -6.887 -5.328 -4.290 1.00 90.25 138 GLY A C 1
ATOM 1025 O O . GLY A 1 138 ? -7.544 -5.955 -3.469 1.00 90.25 138 GLY A O 1
ATOM 1026 N N . CYS A 1 139 ? -6.528 -5.805 -5.481 1.00 94.44 139 CYS A N 1
ATOM 1027 C CA . CYS A 1 139 ? -6.922 -7.077 -6.078 1.00 94.44 139 CYS A CA 1
ATOM 1028 C C . CYS A 1 139 ? -5.789 -7.662 -6.934 1.00 94.44 139 CYS A C 1
ATOM 1030 O O . CYS A 1 139 ? -4.741 -7.037 -7.091 1.00 94.44 139 CYS A O 1
ATOM 1032 N N . TYR A 1 140 ? -5.999 -8.854 -7.501 1.00 96.81 140 TYR A N 1
ATOM 1033 C CA . TYR A 1 140 ? -5.133 -9.381 -8.558 1.00 96.81 140 TYR A CA 1
ATOM 1034 C C . TYR A 1 140 ? -5.637 -8.889 -9.916 1.00 96.81 140 TYR A C 1
ATOM 1036 O O . TYR A 1 140 ? -6.666 -9.345 -10.415 1.00 96.81 140 TYR A O 1
ATOM 1044 N N . GLY A 1 141 ? -4.944 -7.893 -10.458 1.00 95.19 141 GLY A N 1
ATOM 1045 C CA . GLY A 1 141 ? -5.269 -7.234 -11.712 1.00 95.19 141 GLY A CA 1
ATOM 1046 C C . GLY A 1 141 ? -4.711 -7.946 -12.950 1.00 95.19 141 GLY A C 1
ATOM 1047 O O . GLY A 1 141 ? -4.173 -9.053 -12.859 1.00 95.19 141 GLY A O 1
ATOM 1048 N N . PRO A 1 142 ? -4.834 -7.311 -14.129 1.00 96.38 142 PRO A N 1
ATOM 1049 C CA . PRO A 1 142 ? -5.314 -5.938 -14.326 1.00 96.38 142 PRO A CA 1
ATOM 1050 C C . PRO A 1 142 ? -6.827 -5.752 -14.109 1.00 96.38 142 PRO A C 1
ATOM 1052 O O . PRO A 1 142 ? -7.622 -6.612 -14.490 1.00 96.38 142 PRO A O 1
ATOM 1055 N N . ALA A 1 143 ? -7.246 -4.600 -13.580 1.00 95.81 143 ALA A N 1
ATOM 1056 C CA . ALA A 1 143 ? -8.652 -4.220 -13.418 1.00 95.81 143 ALA A CA 1
ATOM 1057 C C . ALA A 1 143 ? -8.950 -2.846 -14.038 1.00 95.81 143 ALA A C 1
ATOM 1059 O O . ALA A 1 143 ? -8.763 -1.800 -13.422 1.00 95.81 143 ALA A O 1
ATOM 1060 N N . SER A 1 144 ? -9.495 -2.843 -15.259 1.00 92.94 144 SER A N 1
ATOM 1061 C CA . SER A 1 144 ? -9.749 -1.616 -16.035 1.00 92.94 144 SER A CA 1
ATOM 1062 C C . SER A 1 144 ? -10.898 -0.740 -15.519 1.00 92.94 144 SER A C 1
ATOM 1064 O O . SER A 1 144 ? -11.089 0.375 -16.003 1.00 92.94 144 SER A O 1
ATOM 1066 N N . SER A 1 145 ? -11.695 -1.224 -14.565 1.00 92.62 145 SER A N 1
ATOM 1067 C CA . SER A 1 145 ? -12.813 -0.472 -13.994 1.00 92.62 145 SER A CA 1
ATOM 1068 C C . SER A 1 145 ? -13.092 -0.886 -12.553 1.00 92.62 145 SER A C 1
ATOM 1070 O O . SER A 1 145 ? -12.792 -2.015 -12.159 1.00 92.62 145 SER A O 1
ATOM 1072 N N . TYR A 1 146 ? -13.755 0.000 -11.805 1.00 90.19 146 TYR A N 1
ATOM 1073 C CA . TYR A 1 146 ? -14.241 -0.297 -10.458 1.00 90.19 146 TYR A CA 1
ATOM 1074 C C . TYR A 1 146 ? -15.059 -1.586 -10.430 1.00 90.19 146 TYR A C 1
ATOM 1076 O O . TYR A 1 146 ? -14.831 -2.425 -9.574 1.00 90.19 146 TYR A O 1
ATOM 1084 N N . ALA A 1 147 ? -15.954 -1.785 -11.403 1.00 91.25 147 ALA A N 1
ATOM 1085 C CA . ALA A 1 147 ? -16.805 -2.970 -11.468 1.00 91.25 147 ALA A CA 1
ATOM 1086 C C . ALA A 1 147 ? -16.002 -4.278 -11.586 1.00 91.25 147 ALA A C 1
ATOM 1088 O O . ALA A 1 147 ? -16.412 -5.289 -11.025 1.00 91.25 147 ALA A O 1
ATOM 1089 N N . VAL A 1 148 ? -14.855 -4.261 -12.281 1.00 94.12 148 VAL A N 1
ATOM 1090 C CA . VAL A 1 148 ? -13.973 -5.436 -12.393 1.00 94.12 148 VAL A CA 1
ATOM 1091 C C . VAL A 1 148 ? -13.333 -5.760 -11.046 1.00 94.12 148 VAL A C 1
ATOM 1093 O O . VAL A 1 148 ? -13.336 -6.920 -10.650 1.00 94.12 148 VAL A O 1
ATOM 1096 N N . CYS A 1 149 ? -12.836 -4.750 -10.328 1.00 94.25 149 CYS A N 1
ATOM 1097 C CA . CYS A 1 149 ? -12.296 -4.949 -8.984 1.00 94.25 149 CYS A CA 1
ATOM 1098 C C . CYS A 1 149 ? -13.391 -5.373 -7.991 1.00 94.25 149 CYS A C 1
ATOM 1100 O O . CYS A 1 149 ? -13.265 -6.397 -7.328 1.00 94.25 149 CYS A O 1
ATOM 1102 N N . ALA A 1 150 ? -14.494 -4.625 -7.930 1.00 91.12 150 ALA A N 1
ATOM 1103 C CA . ALA A 1 150 ? -15.589 -4.842 -6.991 1.00 91.12 150 ALA A CA 1
ATOM 1104 C C . ALA A 1 150 ? -16.209 -6.237 -7.134 1.00 91.12 150 ALA A C 1
ATOM 1106 O O . ALA A 1 150 ? -16.543 -6.862 -6.136 1.00 91.12 150 ALA A O 1
ATOM 1107 N N . ALA A 1 151 ? -16.292 -6.775 -8.356 1.00 93.00 151 ALA A N 1
ATOM 1108 C CA . ALA A 1 151 ? -16.794 -8.128 -8.595 1.00 93.00 151 ALA A CA 1
ATOM 1109 C C . ALA A 1 151 ? -15.962 -9.236 -7.916 1.00 93.00 151 ALA A C 1
ATOM 1111 O O . ALA A 1 151 ? -16.454 -10.356 -7.778 1.00 93.00 151 ALA A O 1
ATOM 1112 N N . MET A 1 152 ? -14.729 -8.947 -7.483 1.00 92.06 152 MET A N 1
ATOM 1113 C CA . MET A 1 152 ? -13.888 -9.885 -6.731 1.00 92.06 152 MET A CA 1
ATOM 1114 C C . MET A 1 152 ? -14.239 -9.941 -5.234 1.00 92.06 152 MET A C 1
ATOM 1116 O O . MET A 1 152 ? -13.786 -10.852 -4.541 1.00 92.06 152 MET A O 1
ATOM 1120 N N . TYR A 1 153 ? -15.066 -9.012 -4.739 1.00 90.19 153 TYR A N 1
ATOM 1121 C CA . TYR A 1 153 ? -15.425 -8.872 -3.327 1.00 90.19 153 TYR A CA 1
ATOM 1122 C C . TYR A 1 153 ? -16.945 -8.880 -3.167 1.00 90.19 153 TYR A C 1
ATOM 1124 O O . TYR A 1 153 ? -17.632 -7.936 -3.545 1.00 90.19 153 TYR A O 1
ATOM 1132 N N . SER A 1 154 ? -17.493 -9.937 -2.566 1.00 88.81 154 SER A N 1
ATOM 1133 C CA . SER A 1 154 ? -18.948 -10.133 -2.462 1.00 88.81 154 SER A CA 1
ATOM 1134 C C . SER A 1 154 ? -19.693 -9.042 -1.684 1.00 88.81 154 SER A C 1
ATOM 1136 O O . SER A 1 154 ? -20.902 -8.906 -1.853 1.00 88.81 154 SER A O 1
ATOM 1138 N N . THR A 1 155 ? -19.000 -8.313 -0.809 1.00 83.62 155 THR A N 1
ATOM 1139 C CA . THR A 1 155 ? -19.558 -7.261 0.055 1.00 83.62 155 THR A CA 1
ATOM 1140 C C . THR A 1 155 ? -19.209 -5.847 -0.410 1.00 83.62 155 THR A C 1
ATOM 1142 O O . THR A 1 155 ? -19.773 -4.8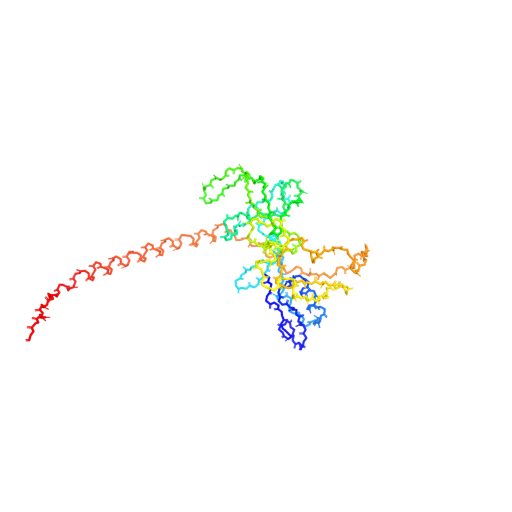90 0.125 1.00 83.62 155 THR A O 1
ATOM 1145 N N . CYS A 1 156 ? -18.357 -5.698 -1.431 1.00 87.00 156 CYS A N 1
ATOM 1146 C CA . CYS A 1 156 ? -17.998 -4.383 -1.948 1.00 87.00 156 CYS A CA 1
ATOM 1147 C C . CYS A 1 156 ? -19.229 -3.664 -2.527 1.00 87.00 156 CYS A C 1
ATOM 1149 O O . CYS A 1 156 ? -20.020 -4.234 -3.281 1.00 87.00 156 CYS A O 1
ATOM 1151 N N . GLY A 1 157 ? -19.388 -2.397 -2.159 1.00 81.62 157 GLY A N 1
ATOM 1152 C CA . GLY A 1 157 ? -20.496 -1.521 -2.521 1.00 81.62 157 GLY A CA 1
ATOM 1153 C C . GLY A 1 157 ? -21.720 -1.672 -1.620 1.00 81.62 157 GLY A C 1
ATOM 1154 O O . GLY A 1 157 ? -22.773 -1.112 -1.932 1.00 81.62 157 GLY A O 1
ATOM 1155 N N . THR A 1 158 ? -21.630 -2.452 -0.538 1.00 80.69 158 THR A N 1
ATOM 1156 C CA . THR A 1 158 ? -22.787 -2.772 0.319 1.00 80.69 158 THR A CA 1
ATOM 1157 C C . THR A 1 158 ? -22.532 -2.613 1.816 1.00 80.69 158 THR A C 1
ATOM 1159 O O . THR A 1 158 ? -23.492 -2.406 2.561 1.00 80.69 158 THR A O 1
ATOM 1162 N N . GLY A 1 159 ? -21.276 -2.674 2.270 1.00 76.31 159 GLY A N 1
ATOM 1163 C CA . GLY A 1 159 ? -20.908 -2.549 3.679 1.00 76.31 159 GLY A CA 1
ATOM 1164 C C . GLY A 1 159 ? -20.337 -1.172 3.969 1.00 76.31 159 GLY A C 1
ATOM 1165 O O . GLY A 1 159 ? -19.149 -0.972 3.823 1.00 76.31 159 GLY A O 1
ATOM 1166 N N . TYR A 1 160 ? -21.154 -0.199 4.374 1.00 81.69 160 TYR A N 1
ATOM 1167 C CA . TYR A 1 160 ? -20.644 1.145 4.671 1.00 81.69 160 TYR A CA 1
ATOM 1168 C C . TYR A 1 160 ? -20.500 1.387 6.172 1.00 81.69 160 TYR A C 1
ATOM 1170 O O . TYR A 1 160 ? -21.472 1.260 6.917 1.00 81.69 160 TYR A O 1
ATOM 1178 N N . SER A 1 161 ? -19.318 1.840 6.584 1.00 79.81 161 SER A N 1
ATOM 1179 C CA . SER A 1 161 ? -19.004 2.219 7.961 1.00 79.81 161 SER A CA 1
ATOM 1180 C C . SER A 1 161 ? -18.468 3.641 8.023 1.00 79.81 161 SER A C 1
ATOM 1182 O O . SER A 1 161 ? -17.653 4.053 7.200 1.00 79.81 161 SER A O 1
ATOM 1184 N N . THR A 1 162 ? -18.905 4.402 9.024 1.00 81.38 162 THR A N 1
ATOM 1185 C CA . THR A 1 162 ? -18.382 5.748 9.275 1.00 81.38 162 THR A CA 1
ATOM 1186 C C . THR A 1 162 ? -17.433 5.703 10.459 1.00 81.38 162 THR A C 1
ATOM 1188 O O . THR A 1 162 ? -17.865 5.450 11.583 1.00 81.38 162 THR A O 1
ATOM 1191 N N . LEU A 1 163 ? -16.156 5.993 10.221 1.00 75.38 163 LEU A N 1
ATOM 1192 C CA . LEU A 1 163 ? -15.168 6.149 11.281 1.00 75.38 163 LEU A CA 1
ATOM 1193 C C . LEU A 1 163 ? -14.919 7.622 11.585 1.00 75.38 163 LEU A C 1
ATOM 1195 O O . LEU A 1 163 ? -14.848 8.448 10.679 1.00 75.38 163 LEU A O 1
ATOM 1199 N N . THR A 1 164 ? -14.754 7.956 12.861 1.00 75.50 164 THR A N 1
ATOM 1200 C CA . THR A 1 164 ? -14.365 9.299 13.303 1.00 75.50 164 THR A CA 1
ATOM 1201 C C . THR A 1 164 ? -12.879 9.319 13.634 1.00 75.50 164 THR A C 1
ATOM 1203 O O . THR A 1 164 ? -12.449 8.696 14.598 1.00 75.50 164 THR A O 1
ATOM 1206 N N . GLY A 1 165 ? -12.091 10.035 12.837 1.00 67.62 165 GLY A N 1
ATOM 1207 C CA . GLY A 1 165 ? -10.675 10.261 13.095 1.00 67.62 165 GLY A CA 1
ATOM 1208 C C . GLY A 1 165 ? -10.387 11.567 13.839 1.00 67.62 165 GLY A C 1
ATOM 1209 O O . GLY A 1 165 ? -11.273 12.252 14.360 1.00 67.62 165 GLY A O 1
ATOM 1210 N N . THR A 1 166 ? -9.105 11.925 13.905 1.00 63.97 166 THR A N 1
ATOM 1211 C CA . THR A 1 166 ? -8.592 13.077 14.667 1.00 63.97 166 THR A CA 1
ATOM 1212 C C . THR A 1 166 ? -9.327 14.387 14.358 1.00 63.97 166 THR A C 1
ATOM 1214 O O . THR A 1 166 ? -9.561 14.724 13.200 1.00 63.97 166 THR A O 1
ATOM 1217 N N . GLY A 1 167 ? -9.679 15.149 15.401 1.00 65.31 167 GLY A N 1
ATOM 1218 C CA . GLY A 1 167 ? -10.320 16.463 15.257 1.00 65.31 167 GLY A CA 1
ATOM 1219 C C . GLY A 1 167 ? -11.814 16.424 14.917 1.00 65.31 167 GLY A C 1
ATOM 1220 O O . GLY A 1 167 ? -12.363 17.458 14.550 1.00 65.31 167 GLY A O 1
ATOM 1221 N N . GLY A 1 168 ? -12.467 15.261 15.037 1.00 64.69 168 GLY A N 1
ATOM 1222 C CA . GLY A 1 168 ? -13.888 15.086 14.717 1.00 64.69 168 GLY A CA 1
ATOM 1223 C C . GLY A 1 168 ? -14.167 14.852 13.230 1.00 64.69 168 GLY A C 1
ATOM 1224 O O . GLY A 1 168 ? -15.314 14.963 12.803 1.00 64.69 168 GLY A O 1
ATOM 1225 N N . CYS A 1 169 ? -13.137 14.539 12.436 1.00 67.25 169 CYS A N 1
ATOM 1226 C CA . CYS A 1 169 ? -13.296 14.208 11.021 1.00 67.25 169 CYS A CA 1
ATOM 1227 C C . CYS A 1 169 ? -14.009 12.862 10.875 1.00 67.25 169 CYS A C 1
ATOM 1229 O O . CYS A 1 169 ? -13.560 11.889 11.471 1.00 67.25 169 CYS A O 1
ATOM 1231 N N . SER A 1 170 ? -15.045 12.768 10.043 1.00 73.62 170 SER A N 1
ATOM 1232 C CA . SER A 1 170 ? -15.677 11.486 9.704 1.00 73.62 170 SER A CA 1
ATOM 1233 C C . SER A 1 170 ? -15.255 10.999 8.318 1.00 73.62 170 SER A C 1
ATOM 1235 O O . SER A 1 170 ? -15.178 11.785 7.375 1.00 73.62 170 SER A O 1
ATOM 1237 N N . TYR A 1 171 ? -15.018 9.696 8.202 1.00 72.56 171 TYR A N 1
ATOM 1238 C CA . TYR A 1 171 ? -14.601 8.988 6.995 1.00 72.56 171 TYR A CA 1
ATOM 1239 C C . TYR A 1 171 ? -15.598 7.866 6.719 1.00 72.56 171 TYR A C 1
ATOM 1241 O O . TYR A 1 171 ? -15.865 7.064 7.611 1.00 72.56 171 TYR A O 1
ATOM 1249 N N . SER A 1 172 ? -16.149 7.806 5.507 1.00 76.56 172 SER A N 1
ATOM 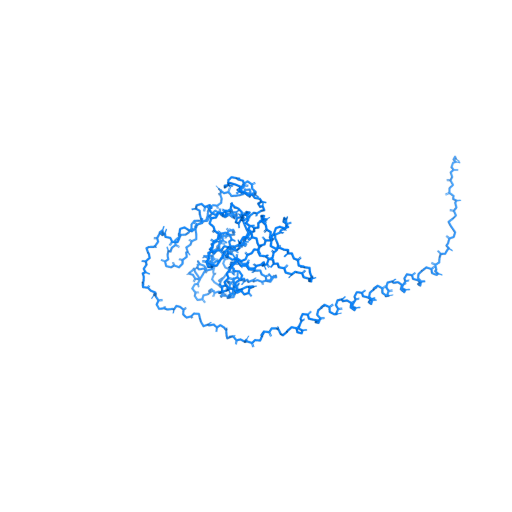1250 C CA . SER A 1 172 ? -16.999 6.692 5.083 1.00 76.56 172 SER A CA 1
ATOM 1251 C C . SER A 1 172 ? -16.150 5.659 4.353 1.00 76.56 172 SER A C 1
ATOM 1253 O O . SER A 1 172 ? -15.500 5.981 3.361 1.00 76.56 172 SER A O 1
ATOM 1255 N N . TYR A 1 173 ? -16.161 4.435 4.861 1.00 76.50 173 TYR A N 1
ATOM 1256 C CA . TYR A 1 173 ? -15.501 3.276 4.283 1.00 76.50 173 TYR A CA 1
ATOM 1257 C C . TYR A 1 173 ? -16.549 2.336 3.717 1.00 76.50 173 TYR A C 1
ATOM 1259 O O . TYR A 1 173 ? -17.533 2.055 4.392 1.00 76.50 173 TYR A O 1
ATOM 1267 N N . ASP A 1 174 ? -16.311 1.832 2.513 1.00 82.94 174 ASP A N 1
ATOM 1268 C CA . ASP A 1 174 ? -16.937 0.601 2.035 1.00 82.94 174 ASP A CA 1
ATOM 1269 C C . ASP A 1 174 ? -16.053 -0.545 2.516 1.00 82.94 174 ASP A C 1
ATOM 1271 O O . ASP A 1 174 ? -14.965 -0.792 1.985 1.00 82.94 174 ASP A O 1
ATOM 1275 N N . THR A 1 175 ? -16.458 -1.127 3.637 1.00 82.06 175 THR A N 1
ATOM 1276 C CA . THR A 1 175 ? -15.758 -2.216 4.293 1.00 82.06 175 THR A CA 1
ATOM 1277 C C . THR A 1 175 ? -15.632 -3.391 3.338 1.00 82.06 175 THR A C 1
ATOM 1279 O O . THR A 1 175 ? -16.522 -3.698 2.546 1.00 82.06 175 THR A O 1
ATOM 1282 N N . ASP A 1 176 ? -14.464 -4.028 3.381 1.00 82.12 176 ASP A N 1
ATOM 1283 C CA . ASP A 1 176 ? -14.128 -5.161 2.520 1.00 82.12 176 ASP A CA 1
ATOM 1284 C C . ASP A 1 176 ? -14.167 -4.845 1.008 1.00 82.12 176 ASP A C 1
ATOM 1286 O O . ASP A 1 176 ? -14.243 -5.759 0.186 1.00 82.12 176 ASP A O 1
ATOM 1290 N N . CYS A 1 177 ? -14.038 -3.566 0.623 1.00 87.62 177 CYS A N 1
ATOM 1291 C CA . CYS A 1 177 ? -13.836 -3.149 -0.765 1.00 87.62 177 CYS A CA 1
ATOM 1292 C C . CYS A 1 177 ? -12.456 -2.496 -0.996 1.00 87.62 177 CYS A C 1
ATOM 1294 O O . CYS A 1 177 ? -12.335 -1.270 -1.049 1.00 87.62 177 CYS A O 1
ATOM 1296 N N . PRO A 1 178 ? -11.379 -3.281 -1.182 1.00 88.50 178 PRO A N 1
ATOM 1297 C CA . PRO A 1 178 ? -10.022 -2.761 -1.375 1.00 88.50 178 PRO A CA 1
ATOM 1298 C C . PRO A 1 178 ? -9.757 -2.210 -2.794 1.00 88.50 178 PRO A C 1
ATOM 1300 O O . PRO A 1 178 ? -8.632 -2.272 -3.273 1.00 88.50 178 PRO A O 1
ATOM 1303 N N . CYS A 1 179 ? -10.751 -1.664 -3.498 1.00 90.06 179 CYS A N 1
ATOM 1304 C CA . CYS A 1 179 ? -10.545 -1.138 -4.851 1.00 90.06 179 CYS A CA 1
ATOM 1305 C C . CYS A 1 179 ? -9.854 0.228 -4.839 1.00 90.06 179 CYS A C 1
ATOM 1307 O O . CYS A 1 179 ? -10.395 1.204 -4.305 1.00 90.06 179 CYS A O 1
ATOM 1309 N N . PHE A 1 180 ? -8.690 0.310 -5.486 1.00 88.81 180 PHE A N 1
ATOM 1310 C CA . PHE A 1 180 ? -7.921 1.546 -5.618 1.00 88.81 180 PHE A CA 1
ATOM 1311 C C . PHE A 1 180 ? -8.726 2.614 -6.370 1.00 88.81 180 PHE A C 1
ATOM 1313 O O . PHE A 1 180 ? -9.362 2.317 -7.375 1.00 88.81 180 PHE A O 1
ATOM 1320 N N . GLY A 1 181 ? -8.704 3.861 -5.894 1.00 76.94 181 GLY A N 1
ATOM 1321 C CA . GLY A 1 181 ? -9.345 4.990 -6.578 1.00 76.94 181 GLY A CA 1
ATOM 1322 C C . GLY A 1 181 ? -10.876 5.021 -6.500 1.00 76.94 181 GLY A C 1
ATOM 1323 O O . GLY A 1 181 ? -11.490 5.953 -7.023 1.00 76.94 181 GLY A O 1
ATOM 1324 N N . SER A 1 182 ? -11.519 4.060 -5.823 1.00 62.16 182 SER A N 1
ATOM 1325 C CA . SER A 1 182 ? -12.953 4.147 -5.505 1.00 62.16 182 SER A CA 1
ATOM 1326 C C . SER A 1 182 ? -13.209 5.428 -4.733 1.00 62.16 182 SER A C 1
ATOM 1328 O O . SER A 1 182 ? -12.367 5.837 -3.951 1.00 62.16 182 SER A O 1
ATOM 1330 N N . ALA A 1 183 ? -14.322 6.124 -4.968 1.00 48.41 183 ALA A N 1
ATOM 1331 C CA . ALA A 1 183 ? -14.600 7.466 -4.429 1.00 48.41 183 ALA A CA 1
ATOM 1332 C C . ALA A 1 183 ? -14.712 7.549 -2.882 1.00 48.41 183 ALA A C 1
ATOM 1334 O O . ALA A 1 183 ? -15.161 8.551 -2.336 1.00 48.41 183 ALA A O 1
ATOM 1335 N N . LEU A 1 184 ? -14.296 6.493 -2.186 1.00 48.34 184 LEU A N 1
ATOM 1336 C CA . LEU A 1 184 ? -14.116 6.360 -0.741 1.00 48.34 184 LEU A CA 1
ATOM 1337 C C . LEU A 1 184 ? -12.621 6.368 -0.359 1.00 48.34 184 LEU A C 1
ATOM 1339 O O . LEU A 1 184 ? -12.253 6.388 0.812 1.00 48.34 184 LEU A O 1
ATOM 1343 N N . THR A 1 185 ? -11.753 6.423 -1.371 1.00 44.44 185 THR A N 1
ATOM 1344 C CA . THR A 1 185 ? -10.359 6.845 -1.309 1.00 44.44 185 THR A CA 1
ATOM 1345 C C . THR A 1 185 ? -10.382 8.324 -0.956 1.00 44.44 185 THR A C 1
ATOM 1347 O O . THR A 1 185 ? -10.611 9.164 -1.820 1.00 44.44 185 THR A O 1
ATOM 1350 N N . TYR A 1 186 ? -10.226 8.625 0.332 1.00 41.03 186 TYR A N 1
ATOM 1351 C CA . TYR A 1 186 ? -9.778 9.905 0.874 1.00 41.03 186 TYR A CA 1
ATOM 1352 C C . TYR A 1 186 ? -9.709 11.055 -0.147 1.00 41.03 186 TYR A C 1
ATOM 1354 O O . TYR A 1 186 ? -8.666 11.293 -0.763 1.00 41.03 186 TYR A O 1
ATOM 1362 N N . THR A 1 187 ? -10.738 11.902 -0.224 1.00 30.75 187 THR A N 1
ATOM 1363 C CA . THR A 1 187 ? -10.375 13.308 -0.340 1.00 30.75 187 THR A CA 1
ATOM 1364 C C . THR A 1 187 ? -9.673 13.641 0.970 1.00 30.75 187 THR A C 1
ATOM 1366 O O . THR A 1 187 ? -10.288 13.720 2.031 1.00 30.75 187 THR A O 1
ATOM 1369 N N . LYS A 1 188 ? -8.369 13.919 0.916 1.00 37.31 188 LYS A N 1
ATOM 1370 C CA . LYS A 1 188 ? -7.659 14.651 1.980 1.00 37.31 188 LYS A CA 1
ATOM 1371 C C . LYS A 1 188 ? -8.170 16.105 2.106 1.00 37.31 188 LYS A C 1
ATOM 1373 O O . LYS A 1 188 ? -7.431 17.000 2.494 1.00 37.31 188 LYS A O 1
ATOM 1378 N N . ASN A 1 189 ? -9.427 16.339 1.730 1.00 33.19 189 ASN A N 1
ATOM 1379 C CA . ASN A 1 189 ? -10.157 17.581 1.794 1.00 33.19 189 ASN A CA 1
ATOM 1380 C C . ASN A 1 189 ? -11.647 17.286 2.029 1.00 33.19 189 ASN A C 1
ATOM 1382 O O . ASN A 1 189 ? -12.325 16.716 1.176 1.00 33.19 189 ASN A O 1
ATOM 1386 N N . GLN A 1 190 ? -12.126 17.812 3.161 1.00 39.47 190 GLN A N 1
ATOM 1387 C CA . GLN A 1 190 ? -13.506 18.230 3.419 1.00 39.47 190 GLN A CA 1
ATOM 1388 C C . GLN A 1 190 ? -14.452 17.122 3.922 1.00 39.47 190 GLN A C 1
ATOM 1390 O O . GLN A 1 190 ? -15.212 16.530 3.170 1.00 39.47 190 GLN A O 1
ATOM 1395 N N . MET A 1 191 ? -14.455 16.854 5.234 1.00 40.62 191 MET A N 1
ATOM 1396 C CA . MET A 1 191 ? -15.381 17.578 6.130 1.00 40.62 191 MET A CA 1
ATOM 1397 C C . MET A 1 191 ? -14.753 18.421 7.254 1.00 40.62 191 MET A C 1
ATOM 1399 O O . MET A 1 191 ? -15.486 19.079 7.989 1.00 40.62 191 MET A O 1
ATOM 1403 N N . CYS A 1 192 ? -13.428 18.510 7.353 1.00 40.12 192 CYS A N 1
ATOM 1404 C CA . CYS A 1 192 ? -12.775 19.497 8.217 1.00 40.12 192 CYS A CA 1
ATOM 1405 C C . CYS A 1 192 ? -11.822 20.344 7.376 1.00 40.12 192 CYS A C 1
ATOM 1407 O O . CYS A 1 192 ? -10.935 19.819 6.705 1.00 40.12 192 CYS A O 1
ATOM 1409 N N . GLY A 1 193 ? -12.056 21.657 7.354 1.00 33.03 193 GLY A N 1
ATOM 1410 C CA . GLY A 1 193 ? -11.185 22.606 6.675 1.00 33.03 193 GLY A CA 1
ATOM 1411 C C . GLY A 1 193 ? -9.749 22.475 7.176 1.00 33.03 193 GLY A C 1
ATOM 1412 O O . GLY A 1 193 ? -9.504 22.262 8.362 1.00 33.03 193 GLY A O 1
ATOM 1413 N N . VAL A 1 194 ? -8.803 22.606 6.253 1.00 30.28 194 VAL A N 1
ATOM 1414 C CA . VAL A 1 194 ? -7.376 22.714 6.543 1.00 30.28 194 VAL A CA 1
ATOM 1415 C C . VAL A 1 194 ? -7.161 23.900 7.489 1.00 30.28 194 VAL A C 1
ATOM 1417 O O . VAL A 1 194 ? -7.171 25.051 7.058 1.00 30.28 194 VAL A O 1
ATOM 1420 N N . SER A 1 195 ? -6.966 23.632 8.781 1.00 31.66 195 SER A N 1
ATOM 1421 C CA . SER A 1 195 ? -6.328 24.598 9.671 1.00 31.66 195 SER A CA 1
ATOM 1422 C C . SER A 1 195 ? -4.825 24.458 9.476 1.00 31.66 195 SER A C 1
ATOM 1424 O O . SER A 1 195 ? -4.233 23.438 9.814 1.00 31.66 195 SER A O 1
ATOM 1426 N N . THR A 1 196 ? -4.198 25.485 8.909 1.00 29.27 196 THR A N 1
ATOM 1427 C CA . THR A 1 196 ? -2.741 25.590 8.717 1.00 29.27 196 THR A CA 1
ATOM 1428 C C . THR A 1 196 ? -1.976 25.829 10.024 1.00 29.27 196 THR A C 1
ATOM 1430 O O . THR A 1 196 ? -0.763 26.027 10.015 1.00 29.27 196 THR A O 1
ATOM 1433 N N . THR A 1 197 ? -2.660 25.791 11.165 1.00 24.72 197 THR A N 1
ATOM 1434 C CA . THR A 1 197 ? -2.052 25.815 12.490 1.00 24.72 197 THR A CA 1
ATOM 1435 C C . THR A 1 197 ? -1.895 24.388 12.996 1.00 24.72 197 THR A C 1
ATOM 1437 O O . THR A 1 197 ? -2.853 23.749 13.417 1.00 24.72 197 THR A O 1
ATOM 1440 N N . VAL A 1 198 ? -0.658 23.891 12.944 1.00 27.66 198 VAL A N 1
ATOM 1441 C CA . VAL A 1 198 ? -0.240 22.654 13.612 1.00 27.66 198 VAL A CA 1
ATOM 1442 C C . VAL A 1 198 ? -0.560 22.810 15.105 1.00 27.66 198 VAL A C 1
ATOM 1444 O O . VAL A 1 198 ? 0.034 23.682 15.748 1.00 27.66 198 VAL A O 1
ATOM 1447 N N . PRO A 1 199 ? -1.491 22.033 15.689 1.00 28.05 199 PRO A N 1
ATOM 1448 C CA . PRO A 1 199 ? -1.602 21.961 17.137 1.00 28.05 199 PRO A CA 1
ATOM 1449 C C . PRO A 1 199 ? -0.274 21.423 17.661 1.00 28.05 199 PRO A C 1
ATOM 1451 O O . PRO A 1 199 ? 0.269 20.472 17.093 1.00 28.05 199 PRO A O 1
ATOM 1454 N N . ALA A 1 200 ? 0.268 22.057 18.702 1.00 28.20 200 ALA A N 1
ATOM 1455 C CA . ALA A 1 200 ? 1.499 21.620 19.344 1.00 28.20 200 ALA A CA 1
ATOM 1456 C C . ALA A 1 200 ? 1.455 20.102 19.559 1.00 28.20 200 ALA A C 1
ATOM 1458 O O . ALA A 1 200 ? 0.479 19.575 20.093 1.00 28.20 200 ALA A O 1
ATOM 1459 N N . ALA A 1 201 ? 2.490 19.439 19.047 1.00 31.14 201 ALA A N 1
ATOM 1460 C CA . ALA A 1 201 ? 2.644 18.001 18.977 1.00 31.14 201 ALA A CA 1
ATOM 1461 C C . ALA A 1 201 ? 2.026 17.276 20.180 1.00 31.14 201 ALA A C 1
ATOM 1463 O O . ALA A 1 201 ? 2.416 17.510 21.325 1.00 31.14 201 ALA A O 1
ATOM 1464 N N . ILE A 1 202 ? 1.157 16.300 19.904 1.00 27.50 202 ILE A N 1
ATOM 1465 C CA . ILE A 1 202 ? 1.178 15.091 20.7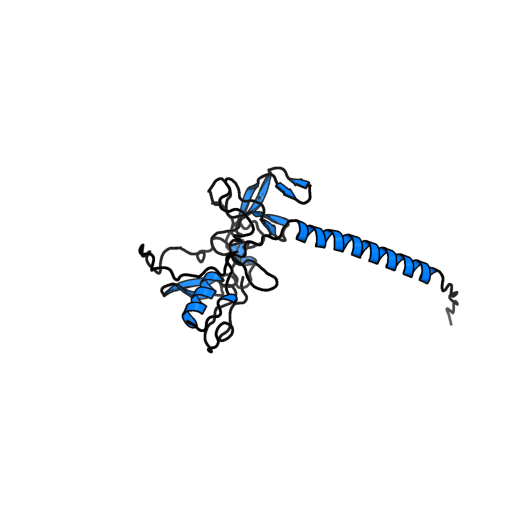21 1.00 27.50 202 ILE A CA 1
ATOM 1466 C C . ILE A 1 202 ? 2.572 14.522 20.482 1.00 27.50 202 ILE A C 1
ATOM 1468 O O . ILE A 1 202 ? 2.853 13.923 19.445 1.00 27.50 202 ILE A O 1
ATOM 1472 N N . THR A 1 203 ? 3.486 14.833 21.394 1.00 24.50 203 THR A N 1
ATOM 1473 C CA . THR A 1 203 ? 4.774 14.170 21.510 1.00 24.50 203 THR A CA 1
ATOM 1474 C C . THR A 1 203 ? 4.495 12.688 21.702 1.00 24.50 203 THR A C 1
ATOM 1476 O O . THR A 1 203 ? 4.288 12.226 22.820 1.00 24.50 203 THR A O 1
ATOM 1479 N N . TYR A 1 204 ? 4.493 11.938 20.605 1.00 31.05 204 TYR A N 1
ATOM 1480 C CA . TYR A 1 204 ? 4.915 10.553 20.651 1.00 31.05 204 TYR A CA 1
ATOM 1481 C C . TYR A 1 204 ? 6.366 10.599 21.111 1.00 31.05 204 TYR A C 1
ATOM 1483 O O . TYR A 1 204 ? 7.246 11.008 20.356 1.00 31.05 204 TYR A O 1
ATOM 1491 N N . THR A 1 205 ? 6.621 10.271 22.376 1.00 26.39 205 THR A N 1
ATOM 1492 C CA . THR A 1 205 ? 7.971 9.895 22.785 1.00 26.39 205 THR A CA 1
ATOM 1493 C C . THR A 1 205 ? 8.331 8.677 21.942 1.00 26.39 205 THR A C 1
ATOM 1495 O O . THR A 1 205 ? 7.653 7.654 22.083 1.00 26.39 205 THR A O 1
ATOM 1498 N N . PRO A 1 206 ? 9.333 8.757 21.050 1.00 32.22 206 PRO A N 1
ATOM 1499 C CA . PRO A 1 206 ? 9.819 7.572 20.373 1.00 32.22 206 PRO A CA 1
ATOM 1500 C C . PRO A 1 206 ? 10.251 6.608 21.469 1.00 32.22 206 PRO A C 1
ATOM 1502 O O . PRO A 1 206 ? 11.062 6.971 22.328 1.00 32.22 206 PRO A O 1
ATOM 1505 N N . TRP A 1 207 ? 9.684 5.402 21.481 1.00 35.88 207 TRP A N 1
ATOM 1506 C CA . TRP A 1 207 ? 10.295 4.325 22.239 1.00 35.88 207 TRP A CA 1
ATOM 1507 C C . TRP A 1 207 ? 11.733 4.227 21.740 1.00 35.88 207 TRP A C 1
ATOM 1509 O O . TRP A 1 207 ? 11.962 4.166 20.532 1.00 35.88 207 TRP A O 1
ATOM 1519 N N . GLY A 1 208 ? 12.680 4.344 22.672 1.00 32.59 208 GLY A N 1
ATOM 1520 C CA . GLY A 1 208 ? 14.083 4.585 22.377 1.00 32.59 208 GLY A CA 1
ATOM 1521 C C . GLY A 1 208 ? 14.590 3.719 21.234 1.00 32.59 208 GLY A C 1
ATOM 1522 O O . GLY A 1 208 ? 14.450 2.497 21.258 1.00 32.59 208 GLY A O 1
ATOM 1523 N N . SER A 1 209 ? 15.199 4.379 20.252 1.00 36.41 209 SER A N 1
ATOM 1524 C CA . SER A 1 209 ? 16.006 3.748 19.225 1.00 36.41 209 SER A CA 1
ATOM 1525 C C . SER A 1 209 ? 17.119 2.950 19.900 1.00 36.41 209 SER A C 1
ATOM 1527 O O . SER A 1 209 ? 18.195 3.475 20.185 1.00 36.41 209 SER A O 1
ATOM 1529 N N . SER A 1 210 ? 16.898 1.663 20.146 1.00 36.34 210 SER A N 1
ATOM 1530 C CA . SER A 1 210 ? 18.003 0.721 20.144 1.00 36.34 210 SER A CA 1
ATOM 1531 C C . SER A 1 210 ? 18.392 0.544 18.682 1.00 36.34 210 SER A C 1
ATOM 1533 O O . SER A 1 210 ? 17.829 -0.249 17.933 1.00 36.34 210 SER A O 1
ATOM 1535 N N . SER A 1 211 ? 19.364 1.345 18.253 1.00 41.72 211 SER A N 1
ATOM 1536 C CA . SER A 1 211 ? 20.133 1.130 17.033 1.00 41.72 211 SER A CA 1
ATOM 1537 C C . SER A 1 211 ? 20.926 -0.174 17.173 1.00 41.72 211 SER A C 1
ATOM 1539 O O . SER A 1 211 ? 22.126 -0.178 17.435 1.00 41.72 211 SER A O 1
ATOM 1541 N N . GLY A 1 212 ? 20.226 -1.295 17.075 1.00 39.69 212 GLY A N 1
ATOM 1542 C CA . GLY A 1 212 ? 20.773 -2.636 16.999 1.00 39.69 212 GLY A CA 1
ATOM 1543 C C . GLY A 1 212 ? 20.273 -3.256 15.712 1.00 39.69 212 GLY A C 1
ATOM 1544 O O . GLY A 1 212 ? 19.438 -4.153 15.745 1.00 39.69 212 GLY A O 1
ATOM 1545 N N . GLY A 1 213 ? 20.740 -2.737 14.573 1.00 46.03 213 GLY A N 1
ATOM 1546 C CA . GLY A 1 213 ? 20.546 -3.418 13.300 1.00 46.03 213 GLY A CA 1
ATOM 1547 C C . GLY A 1 213 ? 21.029 -4.860 13.439 1.00 46.03 213 GLY A C 1
ATOM 1548 O O . GLY A 1 213 ? 22.114 -5.108 13.972 1.00 46.03 213 GLY A O 1
ATOM 1549 N N . LEU A 1 214 ? 20.213 -5.816 13.001 1.00 43.94 214 LEU A N 1
ATOM 1550 C CA . LEU A 1 214 ? 20.638 -7.205 12.909 1.00 43.94 214 LEU A CA 1
ATOM 1551 C C . LEU A 1 214 ? 21.836 -7.242 11.960 1.00 43.94 214 LEU A C 1
ATOM 1553 O O . LEU A 1 214 ? 21.706 -6.971 10.767 1.00 43.94 214 LEU A O 1
ATOM 1557 N N . SER A 1 215 ? 23.024 -7.519 12.502 1.00 45.41 215 SER A N 1
ATOM 1558 C CA . SER A 1 215 ? 24.206 -7.704 11.669 1.00 45.41 215 SER A CA 1
ATOM 1559 C C . SER A 1 215 ? 23.921 -8.855 10.701 1.00 45.41 215 SER A C 1
ATOM 1561 O O . SER A 1 215 ? 23.243 -9.825 11.059 1.00 45.41 215 SER A O 1
ATOM 1563 N N . GLY A 1 216 ? 24.450 -8.776 9.478 1.00 44.84 216 GLY A N 1
ATOM 1564 C CA . GLY A 1 216 ? 24.288 -9.807 8.445 1.00 44.84 216 GLY A CA 1
ATOM 1565 C C . GLY A 1 216 ? 24.682 -11.235 8.872 1.00 44.84 216 GLY A C 1
ATOM 1566 O O . GLY A 1 216 ? 24.459 -12.176 8.116 1.00 44.84 216 GLY A O 1
ATOM 1567 N N . GLY A 1 217 ? 25.212 -11.434 10.086 1.00 45.91 217 GLY A N 1
ATOM 1568 C CA . GLY A 1 217 ? 25.430 -12.743 10.699 1.00 45.91 217 GLY A CA 1
ATOM 1569 C C . GLY A 1 217 ? 24.165 -13.465 11.194 1.00 45.91 217 GLY A C 1
ATOM 1570 O O . GLY A 1 217 ? 24.177 -14.693 11.248 1.00 45.91 217 GLY A O 1
ATOM 1571 N N . ALA A 1 218 ? 23.062 -12.769 11.510 1.00 44.66 218 ALA A N 1
ATOM 1572 C CA . ALA A 1 218 ? 21.841 -13.419 12.023 1.00 44.66 218 ALA A CA 1
ATOM 1573 C C . ALA A 1 218 ? 21.090 -14.223 10.939 1.00 44.66 218 ALA A C 1
ATOM 1575 O O . ALA A 1 218 ? 20.550 -15.295 11.212 1.00 44.66 218 ALA A O 1
ATOM 1576 N N . ILE A 1 219 ? 21.128 -13.750 9.689 1.00 51.12 219 ILE A N 1
ATOM 1577 C CA . ILE A 1 219 ? 20.511 -14.420 8.531 1.00 51.12 219 ILE A CA 1
ATOM 1578 C C . ILE A 1 219 ? 21.384 -15.598 8.056 1.00 51.12 219 ILE A C 1
ATOM 1580 O O . ILE A 1 219 ? 20.863 -16.629 7.629 1.00 51.12 219 ILE A O 1
ATOM 1584 N N . ALA A 1 220 ? 22.710 -15.516 8.227 1.00 46.78 220 ALA A N 1
ATOM 1585 C CA . ALA A 1 220 ? 23.625 -16.612 7.904 1.00 46.78 220 ALA A CA 1
ATOM 1586 C C . ALA A 1 220 ? 23.412 -17.855 8.796 1.00 46.78 220 ALA A C 1
ATOM 1588 O O . ALA A 1 220 ? 23.533 -18.984 8.321 1.00 46.78 220 ALA A O 1
ATOM 1589 N N . GLY A 1 221 ? 23.040 -17.672 10.069 1.00 42.25 221 GLY A N 1
ATOM 1590 C CA . GLY A 1 221 ? 22.816 -18.781 11.005 1.00 42.25 221 GLY A CA 1
ATOM 1591 C C . GLY A 1 221 ? 21.607 -19.658 10.659 1.00 42.25 221 GLY A C 1
ATOM 1592 O O . GLY A 1 221 ? 21.685 -20.882 10.772 1.00 42.25 221 GLY A O 1
ATOM 1593 N N . ILE A 1 222 ? 20.514 -19.050 10.181 1.00 53.12 222 ILE A N 1
ATOM 1594 C CA . ILE A 1 222 ? 19.284 -19.773 9.820 1.00 53.12 222 ILE A CA 1
ATOM 1595 C C . ILE A 1 222 ? 19.505 -20.585 8.537 1.00 53.12 222 ILE A C 1
ATOM 1597 O O . ILE A 1 222 ? 19.166 -21.765 8.493 1.00 53.12 222 ILE A O 1
ATOM 1601 N N . VAL A 1 223 ? 20.169 -20.010 7.530 1.00 52.59 223 VAL A N 1
ATOM 1602 C CA . VAL A 1 223 ? 20.423 -20.700 6.252 1.00 52.59 223 VAL A CA 1
ATOM 1603 C C . VAL A 1 223 ? 21.393 -21.876 6.423 1.00 52.59 223 VAL A C 1
ATOM 1605 O O . VAL A 1 223 ? 21.163 -22.954 5.874 1.00 52.59 223 VAL A O 1
ATOM 1608 N N . ILE A 1 224 ? 22.449 -21.721 7.228 1.00 55.56 224 ILE A N 1
ATOM 1609 C CA . ILE A 1 224 ? 23.434 -22.794 7.451 1.00 55.56 224 ILE A CA 1
ATOM 1610 C C . ILE A 1 224 ? 22.848 -23.906 8.340 1.00 55.56 224 ILE A C 1
ATOM 1612 O O . ILE A 1 224 ? 23.052 -25.091 8.061 1.00 55.56 224 ILE A O 1
ATOM 1616 N N . GLY A 1 225 ? 22.067 -23.550 9.368 1.00 49.88 225 GLY A N 1
ATOM 1617 C CA . GLY A 1 225 ? 21.410 -24.515 10.254 1.00 49.88 225 GLY A CA 1
ATOM 1618 C C . GLY A 1 225 ? 20.390 -25.403 9.533 1.00 49.88 225 GLY A C 1
ATOM 1619 O O . GLY A 1 225 ? 20.362 -26.616 9.758 1.00 49.88 225 GLY A O 1
ATOM 1620 N N . SER A 1 226 ? 19.606 -24.835 8.610 1.00 57.41 226 SER A N 1
ATOM 1621 C CA . SER A 1 226 ? 18.607 -25.582 7.834 1.00 57.41 226 SER A CA 1
ATOM 1622 C C . SER A 1 226 ? 19.231 -26.580 6.855 1.00 57.41 226 SER A C 1
ATOM 1624 O O . SER A 1 226 ? 18.706 -27.682 6.699 1.00 57.41 226 SER A O 1
ATOM 1626 N N . ILE A 1 227 ? 20.377 -26.253 6.244 1.00 57.59 227 ILE A N 1
ATOM 1627 C CA . ILE A 1 227 ? 21.068 -27.161 5.312 1.00 57.59 227 ILE A CA 1
ATOM 1628 C C . ILE A 1 227 ? 21.682 -28.349 6.066 1.00 57.59 227 ILE A C 1
ATOM 1630 O O . ILE A 1 227 ? 21.503 -29.497 5.655 1.00 57.59 227 ILE A O 1
ATOM 1634 N N . ILE A 1 228 ? 22.346 -28.108 7.202 1.00 62.66 228 ILE A N 1
ATOM 1635 C CA . ILE A 1 228 ? 22.937 -29.186 8.014 1.00 62.66 228 ILE A CA 1
ATOM 1636 C C . ILE A 1 228 ? 21.840 -30.078 8.613 1.00 62.66 228 ILE A C 1
ATOM 1638 O O . ILE A 1 228 ? 21.953 -31.305 8.566 1.00 62.66 228 ILE A O 1
ATOM 1642 N N . GLY A 1 229 ? 20.751 -29.483 9.112 1.00 61.41 229 GLY A N 1
ATOM 1643 C CA . GLY A 1 229 ? 19.604 -30.224 9.639 1.00 61.41 229 GLY A CA 1
ATOM 1644 C C . GLY A 1 229 ? 18.949 -31.125 8.589 1.00 61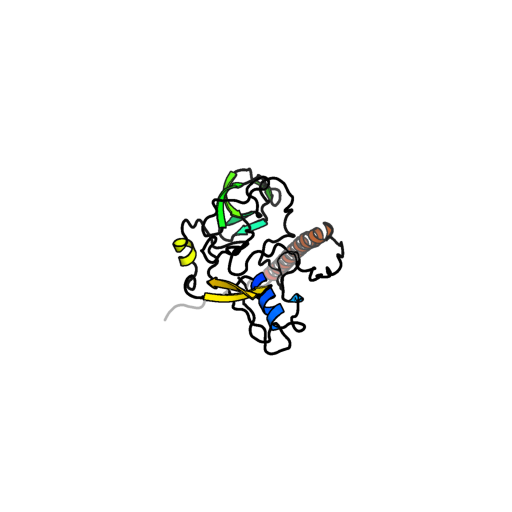.41 229 GLY A C 1
ATOM 1645 O O . GLY A 1 229 ? 18.672 -32.293 8.863 1.00 61.41 229 GLY A O 1
ATOM 1646 N N . PHE A 1 230 ? 18.770 -30.632 7.361 1.00 65.25 230 PHE A N 1
ATOM 1647 C CA . PHE A 1 230 ? 18.159 -31.410 6.281 1.00 65.25 230 PHE A CA 1
ATOM 1648 C C . PHE A 1 230 ? 19.056 -32.566 5.807 1.00 65.25 230 PHE A C 1
ATOM 1650 O O . PHE A 1 230 ? 18.577 -33.684 5.612 1.00 65.25 230 PHE A O 1
ATOM 1657 N N . VAL A 1 231 ? 20.372 -32.345 5.704 1.00 71.94 231 VAL A N 1
ATOM 1658 C CA . VAL A 1 231 ? 21.338 -33.402 5.349 1.00 71.94 231 VAL A CA 1
ATOM 1659 C C . VAL A 1 231 ? 21.411 -34.480 6.436 1.00 71.94 231 VAL A C 1
ATOM 1661 O O . VAL A 1 231 ? 21.428 -35.671 6.116 1.00 71.94 231 VAL A O 1
ATOM 1664 N N . ALA A 1 232 ? 21.386 -34.095 7.715 1.00 71.62 232 ALA A N 1
ATOM 1665 C CA . ALA A 1 232 ? 21.359 -35.047 8.825 1.00 71.62 232 ALA A CA 1
ATOM 1666 C C . ALA A 1 232 ? 20.077 -35.901 8.820 1.00 71.62 232 ALA A C 1
ATOM 1668 O O . ALA A 1 232 ? 20.150 -37.119 8.998 1.00 71.62 232 ALA A O 1
ATOM 1669 N N . LEU A 1 233 ? 18.914 -35.299 8.544 1.00 71.12 233 LEU A N 1
ATOM 1670 C CA . LEU A 1 233 ? 17.638 -36.018 8.464 1.00 71.12 233 LEU A CA 1
ATOM 1671 C C . LEU A 1 233 ? 17.591 -37.006 7.289 1.00 71.12 233 LEU A C 1
ATOM 1673 O O . LEU A 1 233 ? 17.145 -38.142 7.468 1.00 71.12 233 LEU A O 1
ATOM 1677 N N . ILE A 1 234 ? 18.113 -36.631 6.116 1.00 76.88 234 ILE A N 1
ATOM 1678 C CA . ILE A 1 234 ? 18.246 -37.554 4.975 1.00 76.88 234 ILE A CA 1
ATOM 1679 C C . ILE A 1 234 ? 19.200 -38.704 5.320 1.00 76.88 234 ILE A C 1
ATOM 1681 O O . ILE A 1 234 ? 18.888 -39.866 5.047 1.00 76.88 234 ILE A O 1
ATOM 1685 N N . GLY A 1 235 ? 20.338 -38.407 5.956 1.00 76.94 235 GLY A N 1
ATOM 1686 C CA . GLY A 1 235 ? 21.310 -39.416 6.383 1.00 76.94 235 GLY A CA 1
ATOM 1687 C C . GLY A 1 235 ? 20.710 -40.448 7.343 1.00 76.94 235 GLY A C 1
ATOM 1688 O O . GLY A 1 235 ? 20.867 -41.654 7.137 1.00 76.94 235 GLY A O 1
ATOM 1689 N N . VAL A 1 236 ? 19.953 -39.993 8.347 1.00 76.69 236 VAL A N 1
ATOM 1690 C CA . VAL A 1 236 ? 19.248 -40.870 9.298 1.00 76.69 236 VAL A CA 1
ATOM 1691 C C . VAL A 1 236 ? 18.155 -41.683 8.597 1.00 76.69 236 VAL A C 1
ATOM 1693 O O . VAL A 1 236 ? 18.065 -42.894 8.811 1.00 76.69 236 VAL A O 1
ATOM 1696 N N . GLY A 1 237 ? 17.370 -41.067 7.708 1.00 73.50 237 GLY A N 1
ATOM 1697 C CA . GLY A 1 237 ? 16.332 -41.759 6.939 1.00 73.50 237 GLY A CA 1
ATOM 1698 C C . GLY A 1 237 ? 16.887 -42.880 6.051 1.00 73.50 237 GLY A C 1
ATOM 1699 O O . GLY A 1 237 ? 16.362 -43.996 6.049 1.00 73.50 237 GLY A O 1
ATOM 1700 N N . LEU A 1 238 ? 17.996 -42.628 5.348 1.00 74.00 238 LEU A N 1
ATOM 1701 C CA . LEU A 1 238 ? 18.668 -43.634 4.518 1.00 74.00 238 LEU A CA 1
ATOM 1702 C C . LEU A 1 238 ? 19.298 -44.754 5.358 1.00 74.00 238 LEU A C 1
ATOM 1704 O O . LEU A 1 238 ? 19.219 -45.923 4.971 1.00 74.00 238 LEU A O 1
ATOM 1708 N N . PHE A 1 239 ? 19.866 -44.431 6.524 1.00 75.06 239 PHE A N 1
ATOM 1709 C CA . PHE A 1 239 ? 20.407 -45.427 7.450 1.00 75.06 239 PHE A CA 1
ATOM 1710 C C . PHE A 1 239 ? 19.314 -46.358 7.995 1.00 75.06 239 PHE A C 1
ATOM 1712 O O . PHE A 1 239 ? 19.474 -47.581 7.964 1.00 75.06 239 PHE A O 1
ATOM 1719 N N . ILE A 1 240 ? 18.174 -45.805 8.425 1.00 73.94 240 ILE A N 1
ATOM 1720 C CA . ILE A 1 240 ? 17.022 -46.589 8.898 1.00 73.94 240 ILE A CA 1
ATOM 1721 C C . ILE A 1 240 ? 16.478 -47.472 7.769 1.00 73.94 240 ILE A C 1
ATOM 1723 O O . ILE A 1 240 ? 16.277 -48.669 7.979 1.00 73.94 240 ILE A O 1
ATOM 1727 N N . ARG A 1 241 ? 16.322 -46.932 6.551 1.00 72.25 241 ARG A N 1
ATOM 1728 C CA . ARG A 1 241 ? 15.855 -47.702 5.386 1.00 72.25 241 ARG A CA 1
ATOM 1729 C C . ARG A 1 241 ? 16.784 -48.872 5.058 1.00 72.25 241 ARG A C 1
ATOM 1731 O O . ARG A 1 241 ? 16.309 -49.985 4.847 1.00 72.25 241 ARG A O 1
ATOM 1738 N N . ASN A 1 242 ? 18.099 -48.652 5.070 1.00 71.44 242 ASN A N 1
ATOM 1739 C CA . ASN A 1 242 ? 19.080 -49.712 4.824 1.00 71.44 242 ASN A CA 1
ATOM 1740 C C . ASN A 1 242 ? 19.090 -50.774 5.933 1.00 71.44 242 ASN A C 1
ATOM 1742 O O . ASN A 1 242 ? 19.370 -51.942 5.658 1.00 71.44 242 ASN A O 1
ATOM 1746 N N . ARG A 1 243 ? 18.753 -50.402 7.174 1.00 68.44 243 ARG A N 1
ATOM 1747 C CA . ARG A 1 243 ? 18.599 -51.368 8.269 1.00 68.44 243 ARG A CA 1
ATOM 1748 C C . ARG A 1 243 ? 17.307 -52.177 8.141 1.00 68.44 243 ARG A C 1
ATOM 1750 O O . ARG A 1 243 ? 17.327 -53.380 8.379 1.00 68.44 243 ARG A O 1
ATOM 1757 N N . MET A 1 244 ? 16.210 -51.541 7.729 1.00 61.88 244 MET A N 1
ATOM 1758 C CA . MET A 1 244 ? 14.911 -52.196 7.544 1.00 61.88 244 MET A CA 1
ATOM 1759 C C . MET A 1 244 ? 14.877 -53.114 6.317 1.00 61.88 244 MET A C 1
ATOM 1761 O O . MET A 1 244 ? 14.278 -54.182 6.387 1.00 61.88 244 MET A O 1
ATOM 1765 N N . GLY A 1 245 ? 15.586 -52.767 5.237 1.00 56.75 245 GLY A N 1
ATOM 1766 C CA . GLY A 1 245 ? 15.703 -53.603 4.034 1.00 56.75 245 GLY A CA 1
ATOM 1767 C C . GLY A 1 245 ? 16.455 -54.925 4.240 1.00 56.75 245 GLY A C 1
ATOM 1768 O O . GLY A 1 245 ? 16.440 -55.779 3.359 1.00 56.75 245 GLY A O 1
ATOM 1769 N N . LYS A 1 246 ? 17.095 -55.125 5.402 1.00 55.16 246 LYS A N 1
ATOM 1770 C CA . LYS A 1 246 ? 17.760 -56.385 5.770 1.00 55.16 246 LYS A CA 1
ATOM 1771 C C . LYS A 1 246 ? 16.860 -57.377 6.512 1.00 55.16 246 LYS A C 1
ATOM 1773 O O . LYS A 1 246 ? 17.312 -58.477 6.814 1.00 55.16 246 LYS A O 1
ATOM 1778 N N . THR A 1 247 ? 15.597 -57.040 6.776 1.00 55.03 247 THR A N 1
ATOM 1779 C CA . THR A 1 247 ? 14.670 -57.928 7.492 1.00 55.03 247 THR A CA 1
ATOM 1780 C C . THR A 1 247 ? 13.346 -58.071 6.752 1.00 55.03 247 THR A C 1
ATOM 1782 O O . THR A 1 247 ? 12.646 -57.088 6.547 1.00 55.03 247 THR A O 1
ATOM 1785 N N . ARG A 1 248 ? 12.993 -59.336 6.479 1.00 50.75 248 ARG A N 1
ATOM 1786 C CA . ARG A 1 248 ? 11.723 -59.875 5.949 1.00 50.75 248 ARG A CA 1
ATOM 1787 C C . ARG A 1 248 ? 11.582 -59.969 4.427 1.00 50.75 248 ARG A C 1
ATOM 1789 O O . ARG A 1 248 ? 10.748 -59.311 3.820 1.00 50.75 248 ARG A O 1
ATOM 1796 N N . THR A 1 249 ? 12.248 -60.965 3.849 1.00 49.09 249 THR A N 1
ATOM 1797 C CA . THR A 1 249 ? 11.567 -61.850 2.894 1.00 49.09 249 THR A CA 1
ATOM 1798 C C . THR A 1 249 ? 10.706 -62.834 3.693 1.00 49.09 249 THR A C 1
ATOM 1800 O O . THR A 1 249 ? 11.209 -63.791 4.275 1.00 49.09 249 THR A O 1
ATOM 1803 N N . VAL A 1 250 ? 9.401 -62.575 3.779 1.00 56.66 250 VAL A N 1
ATOM 1804 C CA . VAL A 1 250 ? 8.418 -63.606 4.150 1.00 56.66 250 VAL A CA 1
ATOM 1805 C C . VAL A 1 250 ? 7.737 -64.023 2.845 1.00 56.66 250 VAL A C 1
ATOM 1807 O O . VAL A 1 250 ? 7.193 -63.148 2.170 1.00 56.66 250 VAL A O 1
ATOM 1810 N N . PRO A 1 251 ? 7.798 -65.300 2.433 1.00 47.09 251 PRO A N 1
ATOM 1811 C CA . PRO A 1 251 ? 7.152 -65.739 1.205 1.00 47.09 251 PRO A CA 1
ATOM 1812 C C . PRO A 1 251 ? 5.630 -65.693 1.385 1.00 47.09 251 PRO A C 1
ATOM 1814 O O . PRO A 1 251 ? 5.091 -66.242 2.347 1.00 47.09 251 PRO A O 1
ATOM 1817 N N . LEU A 1 252 ? 4.942 -65.016 0.464 1.00 45.44 252 LEU A N 1
ATOM 1818 C CA . LEU A 1 252 ? 3.483 -64.997 0.400 1.00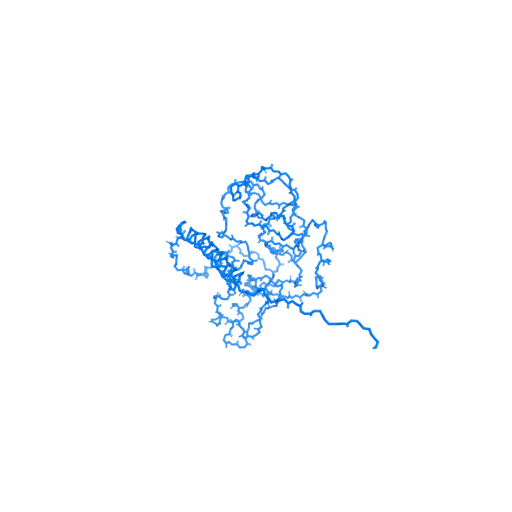 45.44 252 LEU A CA 1
ATOM 1819 C C . LEU A 1 252 ? 2.990 -66.385 -0.025 1.00 45.44 252 LEU A C 1
ATOM 1821 O O . LEU A 1 252 ? 3.302 -66.861 -1.115 1.00 45.44 252 LEU A O 1
ATOM 1825 N N . LYS A 1 253 ? 2.234 -67.036 0.861 1.00 47.38 253 LYS A N 1
ATOM 1826 C CA . LYS A 1 253 ? 1.505 -68.273 0.580 1.00 47.38 253 LYS A CA 1
ATOM 1827 C C . LYS A 1 253 ? 0.285 -67.921 -0.277 1.00 47.38 253 LYS A C 1
ATOM 1829 O O . LYS A 1 253 ? -0.533 -67.105 0.136 1.00 47.38 253 LYS A O 1
ATOM 1834 N N . SER A 1 254 ? 0.185 -68.510 -1.464 1.00 54.09 254 SER A N 1
ATOM 1835 C CA . SER A 1 254 ? -0.990 -68.420 -2.330 1.00 54.09 254 SER A CA 1
ATOM 1836 C C . SER A 1 254 ? -2.067 -69.409 -1.870 1.00 54.09 254 SER A C 1
ATOM 1838 O O . SER A 1 254 ? -1.854 -70.618 -1.939 1.00 54.09 254 SER A O 1
ATOM 1840 N N . GLU A 1 255 ? -3.220 -68.902 -1.450 1.00 50.53 255 GLU A N 1
ATOM 1841 C CA . GLU A 1 255 ? -4.491 -69.625 -1.290 1.00 50.53 255 GLU A CA 1
ATOM 1842 C C . GLU A 1 255 ? -5.577 -68.619 -1.715 1.00 50.53 255 GLU A C 1
ATOM 1844 O O . GLU A 1 255 ? -5.535 -67.481 -1.262 1.00 50.53 255 GLU A O 1
ATOM 1849 N N . GLY A 1 256 ? -6.545 -68.859 -2.593 1.00 43.50 256 GLY A N 1
ATOM 1850 C CA . GLY A 1 256 ? -6.935 -69.981 -3.438 1.00 43.50 256 GLY A CA 1
ATOM 1851 C C . GLY A 1 256 ? -8.209 -69.535 -4.179 1.00 43.50 256 GLY A C 1
ATOM 1852 O O . GLY A 1 256 ? -9.056 -68.863 -3.590 1.00 43.50 256 GLY A O 1
ATOM 1853 N N . GLU A 1 257 ? -8.335 -69.853 -5.468 1.00 47.47 257 GLU A N 1
ATOM 1854 C CA . GLU A 1 257 ? -9.581 -69.709 -6.229 1.00 47.47 257 GLU A CA 1
ATOM 1855 C C . GLU A 1 257 ? -10.370 -71.025 -6.189 1.00 47.47 257 GLU A C 1
ATOM 1857 O O . GLU A 1 257 ? -9.814 -72.086 -6.462 1.00 47.47 257 GLU A O 1
ATOM 1862 N N . GLY A 1 258 ? -11.684 -70.922 -5.978 1.00 46.75 258 GLY A N 1
ATOM 1863 C CA . GLY A 1 258 ? -12.644 -71.664 -6.796 1.00 46.75 258 GLY A CA 1
ATOM 1864 C C . GLY A 1 258 ? -13.260 -72.954 -6.239 1.00 46.75 258 GLY A C 1
ATOM 1865 O O . GLY A 1 258 ? -12.644 -74.012 -6.298 1.00 46.75 258 GLY A O 1
ATOM 1866 N N . LYS A 1 259 ? -14.569 -72.821 -5.964 1.00 39.78 259 LYS A N 1
ATOM 1867 C CA . LYS A 1 259 ? -15.659 -73.818 -5.862 1.00 39.78 259 LYS A CA 1
ATOM 1868 C C . LYS A 1 259 ? -15.890 -74.528 -4.532 1.00 39.78 259 LYS A C 1
ATOM 1870 O O . LYS A 1 259 ? -15.054 -75.350 -4.116 1.00 39.78 259 LYS A O 1
#

Secondary structure (DSSP, 8-state):
----B-TTSSBSSS---B-TTS-HHHHHHHHHHHHGGGB-GGGS--TTSEETTTTEESS--TTTS-TT-SSSPPEEEE-TTS-EEE-S-SBTTB--S---TTSEEEEEEPPEEETTEEEPPEEEEEEE--SSTTTT-SSSS---SHHHHHTT-TTTTT-EEEEEEGGGEEEEEETT---TT-TTS--SSSSS----S------------------THHHHHHHHHHHHHHHHHHHHHHHHHHHHTTS--PPPPP-----

Organism: NCBI:txid329046

InterPro domains:
  IPR025924 YHYH domain [PF14240] (43-89)